Protein AF-A0A9D2JL42-F1 (afdb_monomer)

Foldseek 3Di:
DDDDLVVLLVLLVQEEEEAEDCQVLLQVLLCVPPNAAEDACVPCVVVLVVDDCVQQVLSVDDDPDLLPDALVCSLVSVLSNQASCQVVVSVVSSVVSVVDNHYYYYYRHNCVVCLSSHQHYEYEDEPEPDDDQCPDPVNVVVLVVLVPDPPDDPVVSVVSVVSVVCNVCDPPDPPRDTDDDDCCCVVSVHHYQYDYPPRRSNNSNVVSVVSSVVRD

Secondary structure (DSSP, 8-state):
-PPPHHHHHHHSTTEEEEEETTHHHHHHHHHHHH-PEEEETT--HHHHTT--TTT-TTTT---S-GGGS-HHHHHHHHHHHHHHHHHHHHHHHHHHHTT-SSEEEES---HHHHGGG-SEEEEEEE-SS---STTSTTTHHHHHHHHT-SSS-HHHHHHHHHHHHHHHHTT--SS----PPPHHHHHS-PEEEEE-TTS-HHHHHHHHHHHHHHH-

Radius of gyration: 18.58 Å; Cα contacts (8 Å, |Δi|>4): 257; chains: 1; bounding box: 52×37×44 Å

pLDDT: mean 89.17, std 11.88, range [41.69, 98.38]

Mean predicted aligned error: 5.61 Å

Sequence (216 aa):
MEIPNNILKNKLKKVLFIWGSGKTVTANALDKKYGFFVYHTDNRAPHFKRATPEFQPAMCRDVPDFWVLGKEDALGWEKDIVREMTPMILCDLIELSGKYDRIICEGDIDIDSVIHIVSHAVMIVNQGESYDFFHGPDQQHMLDSIQNRTDISEEEKQALIENAYQILRGDLPDNGQGYGLPRETTQYYITPIFRNTQTPPEKVADMVMEYWKNSQ

Nearest PDB structures (foldseek):
  2grj-assembly7_G  TM=5.613E-01  e=5.710E-04  Thermotoga maritima
  5xz2-assembly2_B  TM=4.680E-01  e=1.236E-03  Danio rerio
  4lc1-assembly1_B  TM=3.636E-01  e=4.213E-02  Methylorubrum extorquens AM1
  7zi9-assembly1_A-2  TM=4.120E-01  e=2.600E-01  Homo sapiens
  7dd0-assembly1_A  TM=3.029E-01  e=8.276E-01  Bacillus subtilis subsp. subtilis str. 168

Solvent-accessible surface area (backbone atoms only — not comparable to full-atom values): 12445 Å² total; per-residue (Å²): 135,86,79,57,49,71,60,51,21,65,49,33,58,40,35,37,38,36,38,62,62,61,30,68,58,29,48,54,32,32,24,77,75,70,66,37,48,76,42,63,46,73,69,45,67,71,56,51,73,69,48,41,62,92,82,20,46,58,59,55,54,89,69,98,51,71,55,76,45,55,51,70,57,40,56,49,45,53,53,43,29,32,50,56,45,32,64,58,52,51,52,52,48,44,57,46,43,77,75,44,80,40,34,36,41,30,58,74,59,40,56,92,83,41,57,86,32,60,66,38,58,39,30,32,41,65,75,49,77,90,83,59,67,53,82,32,91,88,35,35,64,62,55,50,57,51,69,68,50,83,91,62,55,73,69,54,39,50,52,34,53,53,42,42,52,47,42,74,52,58,90,64,78,96,70,86,69,73,85,67,86,55,62,55,44,74,76,67,64,33,48,72,45,80,41,40,88,85,52,53,48,61,59,54,23,50,55,53,49,52,52,53,68,76,67,112

Structure (mmCIF, N/CA/C/O backbone):
data_AF-A0A9D2JL42-F1
#
_entry.id   AF-A0A9D2JL42-F1
#
loop_
_atom_site.group_PDB
_atom_site.id
_atom_site.type_symbol
_atom_site.label_atom_id
_atom_site.label_alt_id
_atom_site.label_comp_id
_atom_site.label_asym_id
_atom_site.label_entity_id
_atom_site.label_seq_id
_atom_site.pdbx_PDB_ins_code
_atom_site.Cartn_x
_atom_site.Cartn_y
_atom_site.Cartn_z
_atom_site.occupancy
_atom_site.B_iso_or_equiv
_atom_site.auth_seq_id
_atom_site.auth_comp_id
_atom_site.auth_asym_id
_atom_site.auth_atom_id
_atom_site.pdbx_PDB_model_num
ATOM 1 N N . MET A 1 1 ? -24.623 -5.249 -9.342 1.00 64.31 1 MET A N 1
ATOM 2 C CA . MET A 1 1 ? -25.099 -4.885 -7.990 1.00 64.31 1 MET A CA 1
ATOM 3 C C . MET A 1 1 ? -24.022 -4.027 -7.373 1.00 64.31 1 MET A C 1
ATOM 5 O O . MET A 1 1 ? -22.910 -4.514 -7.233 1.00 64.31 1 MET A O 1
ATOM 9 N N . GLU A 1 2 ? -24.321 -2.771 -7.070 1.00 85.56 2 GLU A N 1
ATOM 10 C CA . GLU A 1 2 ? -23.399 -1.907 -6.328 1.00 85.56 2 GLU A CA 1
ATOM 11 C C . GLU A 1 2 ? -23.642 -2.106 -4.832 1.00 85.56 2 GLU A C 1
ATOM 13 O O . GLU A 1 2 ? -24.794 -2.158 -4.395 1.00 85.56 2 GLU A O 1
ATOM 18 N N . ILE A 1 3 ? -22.574 -2.275 -4.051 1.00 88.69 3 ILE A N 1
ATOM 19 C CA . ILE A 1 3 ?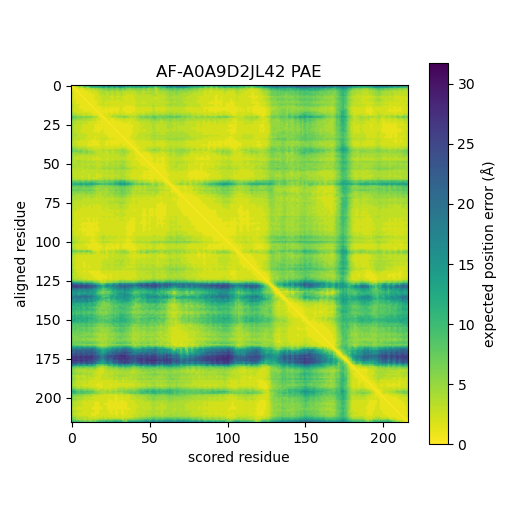 -22.679 -2.383 -2.594 1.00 88.69 3 ILE A CA 1
ATOM 20 C C . ILE A 1 3 ? -22.633 -0.960 -2.022 1.00 88.69 3 ILE A C 1
ATOM 22 O O . ILE A 1 3 ? -21.638 -0.271 -2.233 1.00 88.69 3 ILE A O 1
ATOM 26 N N . PRO A 1 4 ? -23.656 -0.512 -1.274 1.00 94.19 4 PRO A N 1
ATOM 27 C CA . PRO A 1 4 ? -23.653 0.805 -0.647 1.00 94.19 4 PRO A CA 1
ATOM 28 C C . PRO A 1 4 ? -22.420 1.076 0.228 1.00 94.19 4 PRO A C 1
ATOM 30 O O . PRO A 1 4 ? -22.014 0.239 1.042 1.00 94.19 4 PRO A O 1
ATOM 33 N N . ASN A 1 5 ? -21.880 2.293 0.134 1.00 95.19 5 ASN A N 1
ATOM 34 C CA . ASN A 1 5 ? -20.653 2.704 0.827 1.00 95.19 5 ASN A CA 1
ATOM 35 C C . ASN A 1 5 ? -20.717 2.529 2.346 1.00 95.19 5 ASN A C 1
ATOM 37 O O . ASN A 1 5 ? -19.737 2.127 2.962 1.00 95.19 5 ASN A O 1
ATOM 41 N N . ASN A 1 6 ? -21.869 2.779 2.972 1.00 96.06 6 ASN A N 1
ATOM 42 C CA . ASN A 1 6 ? -22.040 2.594 4.415 1.00 96.06 6 ASN A CA 1
ATOM 43 C C . ASN A 1 6 ? -21.911 1.120 4.839 1.00 96.06 6 ASN A C 1
ATOM 45 O O . ASN A 1 6 ? -21.438 0.836 5.940 1.00 96.06 6 ASN A O 1
ATOM 49 N N . ILE A 1 7 ? -22.304 0.182 3.971 1.00 96.00 7 ILE A N 1
ATOM 50 C CA . ILE A 1 7 ? -22.155 -1.255 4.219 1.00 96.00 7 ILE A CA 1
ATOM 51 C C . ILE A 1 7 ? -20.676 -1.628 4.153 1.00 96.00 7 ILE A C 1
ATOM 53 O O . ILE A 1 7 ? -20.172 -2.244 5.093 1.00 96.00 7 ILE A O 1
ATOM 57 N N . LEU A 1 8 ? -19.975 -1.210 3.094 1.00 96.38 8 LEU A N 1
ATOM 58 C CA . LEU A 1 8 ? -18.533 -1.431 2.943 1.00 96.38 8 LEU A CA 1
ATOM 59 C C . LEU A 1 8 ? -17.749 -0.799 4.098 1.00 96.38 8 LEU A C 1
ATOM 61 O O . LEU A 1 8 ? -16.951 -1.477 4.741 1.00 96.38 8 LEU A O 1
ATOM 65 N N . LYS A 1 9 ? -18.063 0.449 4.452 1.00 96.50 9 LYS A N 1
ATOM 66 C CA . LYS A 1 9 ? -17.446 1.162 5.573 1.00 96.50 9 LYS A CA 1
ATOM 67 C C . LY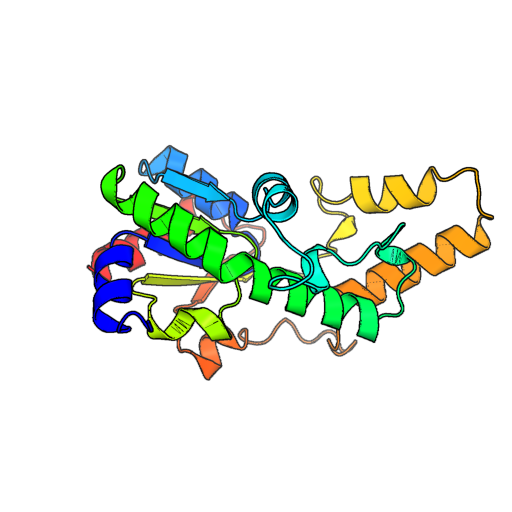S A 1 9 ? -17.597 0.413 6.893 1.00 96.50 9 LYS A C 1
ATOM 69 O O . LYS A 1 9 ? -16.626 0.242 7.621 1.00 96.50 9 LYS A O 1
ATOM 74 N N . ASN A 1 10 ? -18.790 -0.107 7.190 1.00 96.12 10 ASN A N 1
ATOM 75 C CA . ASN A 1 10 ? -19.001 -0.910 8.395 1.00 96.12 10 ASN A CA 1
ATOM 76 C C . ASN A 1 10 ? -18.260 -2.258 8.350 1.00 96.12 10 ASN A C 1
ATOM 78 O O . ASN A 1 10 ? -17.829 -2.740 9.397 1.00 96.12 10 ASN A O 1
ATOM 82 N N . LYS A 1 11 ? -18.097 -2.875 7.171 1.00 96.69 11 LYS A N 1
ATOM 83 C CA . LYS A 1 11 ? -17.286 -4.095 7.023 1.00 96.69 11 LYS A CA 1
ATOM 84 C C . LYS A 1 11 ? -15.795 -3.831 7.220 1.00 96.69 11 LYS A C 1
ATOM 86 O O . LYS A 1 11 ? -15.122 -4.690 7.771 1.00 96.69 11 LYS A O 1
ATOM 91 N N . LEU A 1 12 ? -15.318 -2.647 6.846 1.00 97.06 12 LEU A N 1
ATOM 92 C CA . LEU A 1 12 ? -13.910 -2.249 6.910 1.00 97.06 12 LEU A CA 1
ATOM 93 C C . LEU A 1 12 ? -13.553 -1.415 8.151 1.00 97.06 12 LEU A C 1
ATOM 95 O O . LEU A 1 12 ? -12.425 -0.954 8.272 1.00 97.06 12 LEU A O 1
ATOM 99 N N . LYS A 1 13 ? -14.467 -1.230 9.111 1.00 96.69 13 LYS A N 1
ATOM 100 C CA . LYS A 1 13 ? -14.217 -0.420 10.323 1.00 96.69 13 LYS A CA 1
ATOM 101 C C . LYS A 1 13 ? -13.081 -0.937 11.216 1.00 96.69 13 LYS A C 1
ATOM 103 O O . LYS A 1 13 ? -12.611 -0.231 12.090 1.00 96.69 13 LYS A O 1
ATOM 108 N N . LYS A 1 14 ? -12.664 -2.189 11.031 1.00 97.50 14 LYS A N 1
ATOM 109 C CA . LYS A 1 14 ? -11.535 -2.796 11.753 1.00 97.50 14 LYS A CA 1
ATOM 110 C C . LYS A 1 14 ? -10.197 -2.613 11.029 1.00 97.50 14 LYS A C 1
ATOM 112 O O . LYS A 1 14 ? -9.172 -3.083 11.519 1.00 97.50 14 LYS A O 1
ATOM 117 N N . VAL A 1 15 ? -10.215 -1.969 9.862 1.00 98.25 15 VAL A N 1
ATOM 118 C CA . VAL A 1 15 ? -9.053 -1.775 8.999 1.00 98.25 15 VAL A CA 1
ATOM 119 C C . VAL A 1 15 ? -8.524 -0.355 9.165 1.00 98.25 15 VAL A C 1
ATOM 121 O O . VAL A 1 15 ? -9.250 0.622 8.972 1.00 98.25 15 VAL A O 1
ATOM 124 N N . LEU A 1 16 ? -7.242 -0.259 9.501 1.00 98.00 16 LEU A N 1
ATOM 125 C CA . LEU A 1 16 ? -6.434 0.944 9.415 1.00 98.00 16 LEU A CA 1
ATOM 126 C C . LEU A 1 16 ? -5.669 0.932 8.095 1.00 98.00 16 LEU A C 1
ATOM 128 O O . LEU A 1 16 ? -4.843 0.051 7.863 1.00 98.00 16 LEU A O 1
ATOM 132 N N . PHE A 1 17 ? -5.912 1.925 7.252 1.00 97.56 17 PHE A N 1
ATOM 133 C CA . PHE A 1 17 ? -5.143 2.113 6.030 1.00 97.56 17 PHE A CA 1
ATOM 134 C C . PHE A 1 17 ? -3.926 2.998 6.312 1.00 97.56 17 PHE A C 1
ATOM 136 O O . PHE A 1 17 ? -4.050 4.058 6.932 1.00 97.56 17 PHE A O 1
ATOM 143 N N . ILE A 1 18 ? -2.747 2.557 5.875 1.00 95.88 18 ILE A N 1
ATOM 144 C CA . ILE A 1 18 ? -1.489 3.291 6.043 1.00 95.88 18 ILE A CA 1
ATOM 145 C C . ILE A 1 18 ? -0.893 3.573 4.665 1.00 95.88 18 ILE A C 1
ATOM 147 O O . ILE A 1 18 ? -0.465 2.654 3.969 1.00 95.88 18 ILE A O 1
ATOM 151 N N . TRP A 1 19 ? -0.808 4.854 4.310 1.00 92.12 19 TRP A N 1
ATOM 152 C CA . TRP A 1 19 ? -0.095 5.323 3.118 1.00 92.12 19 TRP A CA 1
ATOM 153 C C . TRP A 1 19 ? 1.203 6.042 3.487 1.00 92.12 19 TRP A C 1
ATOM 155 O O . TRP A 1 19 ? 1.440 6.385 4.647 1.00 92.12 19 TRP A O 1
ATOM 165 N N . GLY A 1 20 ? 2.038 6.304 2.482 1.00 87.44 20 GLY A N 1
ATOM 166 C CA . GLY A 1 20 ? 3.213 7.161 2.611 1.00 87.44 20 GLY A CA 1
ATOM 167 C C . GLY A 1 20 ? 4.528 6.417 2.826 1.00 87.44 20 GLY A C 1
ATOM 168 O O . GLY A 1 20 ? 4.656 5.211 2.602 1.00 87.44 20 GLY A O 1
ATOM 169 N N . SER A 1 21 ? 5.552 7.167 3.226 1.00 80.25 21 SER A N 1
ATOM 170 C CA . SER A 1 21 ? 6.940 6.699 3.243 1.00 80.25 21 SER A CA 1
ATOM 171 C C . SER A 1 21 ? 7.294 6.051 4.583 1.00 80.25 21 SER A C 1
ATOM 173 O O . SER A 1 21 ? 7.453 6.724 5.600 1.00 80.25 21 SER A O 1
ATOM 175 N N . GLY A 1 22 ? 7.498 4.731 4.590 1.00 84.12 22 GLY A N 1
ATOM 176 C CA . GLY A 1 22 ? 7.746 3.942 5.810 1.00 84.12 22 GLY A CA 1
ATOM 177 C C . GLY A 1 22 ? 6.521 3.189 6.337 1.00 84.12 22 GLY A C 1
ATOM 178 O O . GLY A 1 22 ? 6.496 2.814 7.511 1.00 84.12 22 GLY A O 1
ATOM 179 N N . LYS A 1 23 ? 5.526 2.971 5.471 1.00 91.06 23 LYS A N 1
ATOM 180 C CA . LYS A 1 23 ? 4.320 2.174 5.719 1.00 91.06 23 LYS A CA 1
ATOM 181 C C . LYS A 1 23 ? 4.627 0.766 6.252 1.00 91.06 23 LYS A C 1
ATOM 183 O O . LYS A 1 23 ? 4.256 0.479 7.387 1.00 91.06 23 LYS A O 1
ATOM 188 N N . THR A 1 24 ? 5.436 -0.025 5.549 1.00 91.25 24 THR A N 1
ATOM 189 C CA . THR A 1 24 ? 5.820 -1.393 5.947 1.00 91.25 24 THR A CA 1
ATOM 190 C C . THR A 1 24 ? 6.545 -1.437 7.292 1.00 91.25 24 THR A C 1
ATOM 192 O O . THR A 1 24 ? 6.209 -2.232 8.167 1.00 91.25 24 THR A O 1
ATOM 195 N N . VAL A 1 25 ? 7.497 -0.523 7.516 1.00 91.62 25 VAL A N 1
ATOM 196 C CA . VAL A 1 25 ? 8.237 -0.427 8.788 1.00 91.62 25 VAL A CA 1
ATOM 197 C C . VAL A 1 25 ? 7.294 -0.107 9.952 1.00 91.62 25 VAL A C 1
ATOM 199 O O . VAL A 1 25 ? 7.391 -0.709 11.021 1.00 91.62 25 VAL A O 1
ATOM 202 N N . THR A 1 26 ? 6.353 0.813 9.738 1.00 94.69 26 THR A N 1
ATOM 203 C CA . THR A 1 26 ? 5.357 1.198 10.745 1.00 94.69 26 THR A CA 1
ATOM 204 C C . THR A 1 26 ? 4.365 0.065 11.008 1.00 94.69 26 THR A C 1
ATOM 206 O O . THR A 1 26 ? 4.057 -0.219 12.164 1.00 94.69 26 THR A O 1
ATOM 209 N N . ALA A 1 27 ? 3.904 -0.621 9.961 1.00 96.00 27 ALA A N 1
ATOM 210 C CA . ALA A 1 27 ? 2.985 -1.748 10.063 1.00 96.00 27 ALA A CA 1
ATOM 211 C C . ALA A 1 27 ? 3.590 -2.915 10.855 1.00 96.00 27 ALA A C 1
ATOM 213 O O . ALA A 1 27 ? 2.965 -3.413 11.790 1.00 96.00 27 ALA A O 1
ATOM 214 N N . ASN A 1 28 ? 4.844 -3.272 10.569 1.00 95.38 28 ASN A N 1
ATOM 215 C CA . ASN A 1 28 ? 5.565 -4.318 11.298 1.00 95.38 28 ASN A CA 1
ATOM 216 C C . ASN A 1 28 ? 5.797 -3.943 12.771 1.00 95.38 28 ASN A C 1
ATOM 218 O O . ASN A 1 28 ? 5.716 -4.795 13.658 1.00 95.38 28 ASN A O 1
ATOM 222 N N . ALA A 1 29 ? 6.057 -2.664 13.061 1.00 96.94 29 ALA A N 1
ATOM 223 C CA . ALA A 1 29 ? 6.170 -2.183 14.436 1.00 96.94 29 ALA A CA 1
ATOM 224 C C . ALA A 1 29 ? 4.821 -2.247 15.183 1.00 96.94 29 ALA A C 1
ATOM 226 O O . ALA A 1 29 ? 4.789 -2.634 16.353 1.00 96.94 29 ALA A O 1
ATOM 227 N N . LEU A 1 30 ? 3.709 -1.916 14.515 1.00 97.75 30 LEU A N 1
ATOM 228 C CA . LEU A 1 30 ? 2.354 -2.028 15.066 1.00 97.75 30 LEU A CA 1
ATOM 229 C C . LEU A 1 30 ? 1.947 -3.482 15.332 1.00 97.75 30 LEU A C 1
ATOM 231 O O . LEU A 1 30 ? 1.352 -3.754 16.374 1.00 97.75 30 LEU A O 1
ATOM 235 N N . ASP A 1 31 ? 2.286 -4.415 14.445 1.00 97.62 31 ASP A N 1
ATOM 236 C CA . ASP A 1 31 ? 2.118 -5.852 14.691 1.00 97.62 31 ASP A CA 1
ATOM 237 C C . ASP A 1 31 ? 2.905 -6.284 15.929 1.00 97.62 31 ASP A C 1
ATOM 239 O O . ASP A 1 31 ? 2.327 -6.654 16.952 1.00 97.62 31 ASP A O 1
ATOM 243 N N . LYS A 1 32 ? 4.227 -6.104 15.903 1.00 97.81 32 LYS A N 1
ATOM 244 C CA . LYS A 1 32 ? 5.111 -6.559 16.980 1.00 97.81 32 LYS A CA 1
ATOM 245 C C . LYS A 1 32 ? 4.738 -5.986 18.350 1.00 97.81 32 LYS A C 1
ATOM 247 O O . LYS A 1 32 ? 4.871 -6.676 19.359 1.00 97.81 32 LYS A O 1
ATOM 252 N N . LYS A 1 33 ? 4.319 -4.718 18.405 1.00 97.88 33 LYS A N 1
ATOM 253 C CA . LYS A 1 33 ? 4.032 -4.016 19.666 1.00 97.88 33 LYS A CA 1
ATOM 254 C C . LYS A 1 33 ? 2.581 -4.148 20.118 1.00 97.88 33 LYS A C 1
ATOM 256 O O . LYS A 1 33 ? 2.331 -4.204 21.321 1.00 97.88 33 LYS A O 1
ATOM 261 N N . TYR A 1 34 ? 1.629 -4.171 19.187 1.00 97.38 34 TYR A N 1
ATOM 262 C CA . TYR A 1 34 ? 0.200 -4.069 19.496 1.00 97.38 34 TYR A CA 1
ATOM 263 C C . TYR A 1 34 ? -0.653 -5.220 18.958 1.00 97.38 34 TYR A C 1
ATOM 265 O O . TYR A 1 34 ? -1.830 -5.285 19.322 1.00 97.38 34 TYR A O 1
ATOM 273 N N . GLY A 1 35 ? -0.100 -6.131 18.157 1.00 96.75 35 GLY A N 1
ATOM 274 C CA . GLY A 1 35 ? -0.772 -7.325 17.638 1.00 96.75 35 GLY A CA 1
ATOM 275 C C . GLY A 1 35 ? -1.812 -7.026 16.560 1.00 96.75 35 GLY A C 1
ATOM 276 O O . GLY A 1 35 ? -2.911 -7.581 16.606 1.00 96.75 35 GLY A O 1
ATOM 277 N N . PHE A 1 36 ? -1.523 -6.089 15.654 1.00 97.94 36 PHE A N 1
ATOM 278 C CA . PHE A 1 36 ? -2.318 -5.899 14.438 1.00 97.94 36 PHE A CA 1
ATOM 279 C C . PHE A 1 36 ? -2.023 -7.010 13.431 1.00 97.94 36 PHE A C 1
ATOM 281 O O . PHE A 1 36 ? -0.872 -7.375 13.234 1.00 97.94 36 PHE A O 1
ATOM 288 N N . PHE A 1 37 ? -3.049 -7.483 12.727 1.00 98.25 37 PHE A N 1
ATOM 289 C CA . PHE A 1 37 ? -2.825 -8.293 11.535 1.00 98.25 37 PHE A CA 1
ATOM 290 C C . PHE A 1 37 ? -2.394 -7.389 10.376 1.00 98.25 37 PHE A C 1
ATOM 292 O O . PHE A 1 37 ? -3.126 -6.457 10.036 1.00 98.25 37 PHE A O 1
ATOM 299 N N . VAL A 1 38 ? -1.241 -7.653 9.760 1.00 97.69 38 VAL A N 1
ATOM 300 C CA . VAL A 1 38 ? -0.736 -6.849 8.637 1.00 97.69 38 VAL A CA 1
ATOM 301 C C . VAL A 1 38 ? -1.088 -7.507 7.312 1.00 97.69 38 VAL A C 1
ATOM 303 O O . VAL A 1 38 ? -0.722 -8.651 7.045 1.00 97.69 38 VAL A O 1
ATOM 306 N N . TYR A 1 39 ? -1.798 -6.763 6.473 1.00 97.31 39 TYR A N 1
ATOM 307 C CA . TYR A 1 39 ? -2.091 -7.120 5.097 1.00 97.31 39 TYR A CA 1
ATOM 308 C C . TYR A 1 39 ? -1.233 -6.269 4.155 1.00 97.31 39 TYR A C 1
ATOM 310 O O . TYR A 1 39 ? -1.513 -5.087 3.950 1.00 97.31 39 TYR A O 1
ATOM 318 N N . HIS A 1 40 ? -0.185 -6.891 3.610 1.00 94.81 40 HIS A N 1
ATOM 319 C CA . HIS A 1 40 ? 0.722 -6.294 2.629 1.00 94.81 40 HIS A CA 1
ATOM 320 C C . HIS A 1 40 ? 0.131 -6.429 1.220 1.00 94.81 40 HIS A C 1
ATOM 322 O O . HIS A 1 40 ? 0.051 -7.543 0.692 1.00 94.81 40 HIS A O 1
ATOM 328 N N . THR A 1 41 ? -0.264 -5.321 0.591 1.00 92.69 41 THR A N 1
ATOM 329 C CA . THR A 1 41 ? -0.808 -5.352 -0.781 1.00 92.69 41 THR A CA 1
ATOM 330 C C . THR A 1 41 ? 0.280 -5.527 -1.847 1.00 92.69 41 THR A C 1
ATOM 332 O O . THR A 1 41 ? -0.026 -5.906 -2.975 1.00 92.69 41 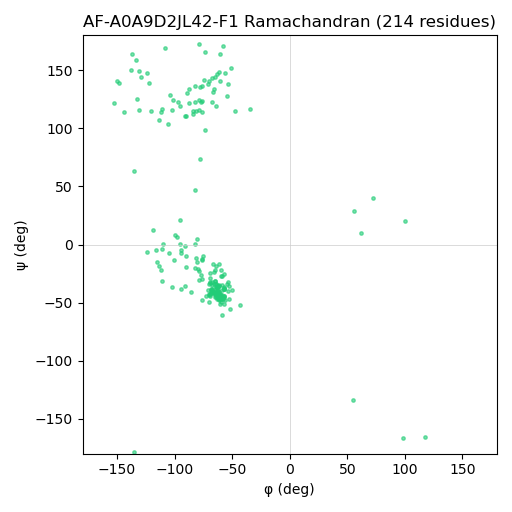THR A O 1
ATOM 335 N N . ASP A 1 42 ? 1.555 -5.362 -1.480 1.00 86.75 42 ASP A N 1
ATOM 336 C CA . ASP A 1 42 ? 2.707 -5.555 -2.372 1.00 86.75 42 ASP A CA 1
ATOM 337 C C . ASP A 1 42 ? 2.879 -7.029 -2.801 1.00 86.75 42 ASP A C 1
ATOM 339 O O . ASP A 1 42 ? 3.519 -7.327 -3.810 1.00 86.75 42 ASP A O 1
ATOM 343 N N . ASN A 1 43 ? 2.241 -7.981 -2.103 1.00 88.25 43 ASN A N 1
ATOM 344 C CA . ASN A 1 43 ? 2.117 -9.361 -2.575 1.00 88.25 43 ASN A CA 1
ATOM 345 C C . ASN A 1 43 ? 1.019 -9.481 -3.646 1.00 88.25 43 ASN A C 1
ATOM 347 O O . ASN A 1 43 ? -0.0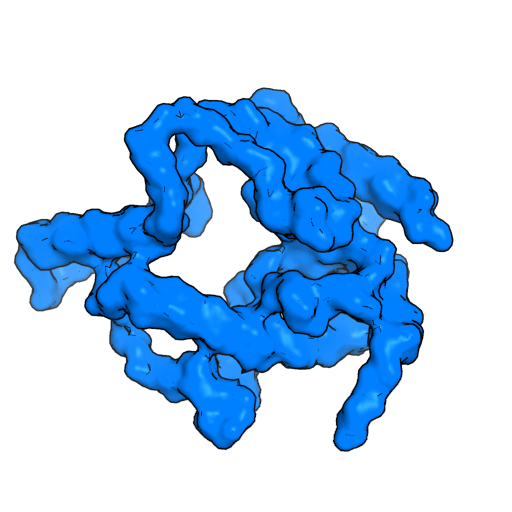58 -10.029 -3.406 1.00 88.25 43 ASN A O 1
ATOM 351 N N . ARG A 1 44 ? 1.315 -8.982 -4.846 1.00 90.56 44 ARG A N 1
ATOM 352 C CA . ARG A 1 44 ? 0.346 -8.876 -5.949 1.00 90.56 44 ARG A CA 1
ATOM 353 C C . ARG A 1 44 ? 0.110 -10.188 -6.700 1.00 90.56 44 ARG A C 1
ATOM 355 O O . ARG A 1 44 ? -0.915 -10.357 -7.359 1.00 90.56 44 ARG A O 1
ATOM 362 N N . ALA A 1 45 ? 1.039 -11.144 -6.620 1.00 92.44 45 ALA A N 1
ATOM 363 C CA . ALA A 1 45 ? 1.010 -12.367 -7.429 1.00 92.44 45 ALA A CA 1
ATOM 364 C C . ALA A 1 45 ? -0.314 -13.167 -7.343 1.00 92.44 45 ALA A C 1
ATOM 366 O O . ALA A 1 45 ? -0.773 -13.662 -8.377 1.00 92.44 45 ALA A O 1
ATOM 367 N N . PRO A 1 46 ? -0.973 -13.309 -6.173 1.00 94.12 46 PRO A N 1
ATOM 368 C CA . PRO A 1 46 ? -2.286 -13.946 -6.091 1.00 94.12 46 PRO A CA 1
ATOM 369 C C . PRO A 1 46 ? -3.384 -13.203 -6.863 1.00 94.12 46 PRO A C 1
ATOM 371 O O . PRO A 1 46 ? -4.254 -13.859 -7.434 1.00 94.12 46 PRO A O 1
ATOM 374 N N . HIS A 1 47 ? -3.349 -11.868 -6.902 1.00 95.88 47 HIS A N 1
ATOM 375 C CA . HIS A 1 47 ? -4.321 -11.052 -7.636 1.00 95.88 47 HIS A CA 1
ATOM 376 C C . HIS A 1 47 ? -4.095 -11.154 -9.145 1.00 95.88 47 HIS A C 1
ATOM 378 O O . HIS A 1 47 ? -5.041 -11.436 -9.874 1.00 95.88 47 HIS A O 1
ATOM 384 N N . PHE A 1 48 ? -2.841 -11.073 -9.605 1.00 95.25 48 PHE A N 1
ATOM 385 C CA . PHE A 1 48 ? -2.487 -11.286 -11.018 1.00 95.25 48 PHE A CA 1
ATOM 386 C C . PHE A 1 48 ? -2.932 -12.659 -11.540 1.00 95.25 48 PHE A C 1
ATOM 388 O O . PHE A 1 48 ? -3.448 -12.762 -12.646 1.00 95.25 48 PHE A O 1
ATOM 395 N N . LYS A 1 49 ? -2.825 -13.722 -10.731 1.00 95.94 49 LYS A N 1
ATOM 396 C CA . LYS A 1 49 ? -3.300 -15.069 -11.112 1.00 95.94 49 LYS A CA 1
ATOM 397 C C . LYS A 1 49 ? -4.818 -15.176 -11.296 1.00 95.94 49 LYS A C 1
ATOM 399 O O . LYS A 1 49 ? -5.275 -16.134 -11.913 1.00 95.94 49 LYS A O 1
ATOM 404 N N . ARG A 1 50 ? -5.593 -14.265 -10.702 1.00 95.38 50 ARG A N 1
ATOM 405 C CA . ARG A 1 50 ? -7.066 -14.239 -10.771 1.00 95.38 50 ARG A CA 1
ATOM 406 C C . ARG A 1 50 ? -7.587 -13.214 -11.777 1.00 95.38 50 ARG A C 1
ATOM 408 O O . ARG A 1 50 ? -8.777 -13.239 -12.081 1.00 95.38 50 ARG A O 1
ATOM 415 N N . ALA A 1 51 ? -6.723 -12.315 -12.243 1.00 97.19 51 ALA A N 1
ATOM 416 C CA . ALA A 1 51 ? -7.060 -11.296 -13.216 1.00 97.19 51 ALA A CA 1
ATOM 417 C C . ALA A 1 51 ? -7.483 -11.933 -14.546 1.00 97.19 51 ALA A C 1
ATOM 419 O O . ALA A 1 51 ? -6.999 -12.997 -14.938 1.00 97.19 51 ALA A O 1
ATOM 420 N N . THR A 1 52 ? -8.406 -11.274 -15.238 1.00 97.44 52 THR A N 1
ATOM 421 C CA . THR A 1 52 ? -8.858 -11.688 -16.569 1.00 97.44 52 THR A CA 1
ATOM 422 C C . THR A 1 52 ? -8.795 -10.501 -17.523 1.00 97.44 52 THR A C 1
ATOM 424 O O . THR A 1 52 ? -9.124 -9.393 -17.102 1.00 97.44 52 THR A O 1
ATOM 427 N N . PRO A 1 53 ? -8.443 -10.689 -18.808 1.00 97.25 53 PRO A N 1
ATOM 428 C CA . PRO A 1 53 ? -8.320 -9.566 -19.740 1.00 97.25 53 PRO A CA 1
ATOM 429 C C . PRO A 1 53 ? -9.606 -8.747 -19.917 1.00 97.25 53 PRO A C 1
ATOM 431 O O . PRO A 1 53 ? -9.539 -7.565 -20.232 1.00 97.25 53 PRO A O 1
ATOM 434 N N . GLU A 1 54 ? -10.774 -9.364 -19.713 1.00 97.44 54 GLU A N 1
ATOM 435 C CA . GLU A 1 54 ? -12.080 -8.702 -19.825 1.00 97.44 54 GLU A CA 1
ATOM 436 C C . GLU A 1 54 ? -12.321 -7.673 -18.711 1.00 97.44 54 GLU A C 1
ATOM 438 O O . GLU A 1 54 ? -12.882 -6.609 -18.969 1.00 97.44 54 GLU A O 1
ATOM 443 N N . PHE A 1 55 ? -11.893 -7.973 -17.481 1.00 95.56 55 PHE A N 1
ATOM 444 C CA . PHE A 1 55 ? -12.191 -7.146 -16.307 1.00 95.56 55 PHE A CA 1
ATOM 445 C C . PHE A 1 55 ? -10.964 -6.438 -15.718 1.00 95.56 55 PHE A C 1
ATOM 447 O O . PHE A 1 55 ? -11.121 -5.455 -14.996 1.00 95.56 55 PHE A O 1
ATOM 454 N N . GLN A 1 56 ? -9.761 -6.947 -15.987 1.00 98.06 56 GLN A N 1
ATOM 455 C CA . GLN A 1 56 ? -8.475 -6.421 -15.528 1.00 98.06 56 GLN A CA 1
ATOM 456 C C . GLN A 1 56 ? -7.447 -6.398 -16.679 1.00 98.06 56 GLN A C 1
ATOM 458 O O . GLN A 1 56 ? -6.455 -7.141 -16.652 1.00 98.06 56 GLN A O 1
ATOM 463 N N . PRO A 1 57 ? -7.698 -5.616 -17.746 1.00 97.62 57 PRO A N 1
ATOM 464 C CA . PRO A 1 57 ? -6.807 -5.548 -18.899 1.00 97.62 57 PRO A CA 1
ATOM 465 C C . PRO A 1 57 ? -5.400 -5.045 -18.552 1.00 97.62 57 PRO A C 1
ATOM 467 O O . PRO A 1 57 ? -4.445 -5.540 -19.147 1.00 97.62 57 PRO A O 1
ATOM 470 N N . ALA A 1 58 ? -5.234 -4.119 -17.601 1.00 97.06 58 ALA A N 1
ATOM 471 C CA . ALA A 1 58 ? -3.908 -3.642 -17.206 1.00 97.06 58 ALA A CA 1
ATOM 472 C C . ALA A 1 58 ? -3.118 -4.733 -16.476 1.00 97.06 58 ALA A C 1
ATOM 474 O O . ALA A 1 58 ? -1.962 -4.971 -16.818 1.00 97.06 58 ALA A O 1
ATOM 475 N N . MET A 1 59 ? -3.733 -5.459 -15.540 1.00 96.50 59 MET A N 1
ATOM 476 C CA . MET A 1 59 ? -3.072 -6.585 -14.862 1.00 96.50 59 MET A CA 1
ATOM 477 C C . MET A 1 59 ? -2.765 -7.757 -15.808 1.00 96.50 59 MET A C 1
ATOM 479 O O . MET A 1 59 ? -1.874 -8.553 -15.528 1.00 96.50 59 MET A O 1
ATOM 483 N N . CYS A 1 60 ? -3.499 -7.879 -16.917 1.00 96.94 60 CYS A N 1
ATOM 484 C CA . CYS A 1 60 ? -3.277 -8.910 -17.935 1.00 96.94 60 CYS A CA 1
ATOM 485 C C . CYS A 1 60 ? -2.414 -8.436 -19.112 1.00 96.94 60 CYS A C 1
ATOM 487 O O . CYS A 1 60 ? -2.199 -9.205 -20.052 1.00 96.94 60 CYS A O 1
ATOM 489 N N . ARG A 1 61 ? -1.950 -7.181 -19.098 1.00 95.25 61 ARG A N 1
ATOM 490 C CA . ARG A 1 61 ? -1.066 -6.647 -20.133 1.00 95.25 61 ARG A CA 1
ATOM 491 C C . ARG A 1 61 ? 0.280 -7.356 -20.035 1.00 95.25 61 ARG A C 1
ATOM 493 O O . ARG A 1 61 ? 0.935 -7.308 -18.999 1.00 95.25 61 ARG A O 1
ATOM 500 N N . ASP A 1 62 ? 0.694 -7.978 -21.131 1.00 91.88 62 ASP A N 1
ATOM 501 C CA . ASP A 1 62 ? 2.018 -8.579 -21.229 1.00 91.88 62 ASP A CA 1
ATOM 502 C C . ASP A 1 62 ? 3.063 -7.478 -21.442 1.00 91.88 62 ASP A C 1
ATOM 504 O O . ASP A 1 62 ? 3.049 -6.773 -22.458 1.00 91.88 62 ASP A O 1
ATOM 508 N N . VAL A 1 63 ? 3.932 -7.298 -20.451 1.00 87.94 63 VAL A N 1
ATOM 509 C CA . VAL A 1 63 ? 5.069 -6.382 -20.511 1.00 87.94 63 VAL A CA 1
ATOM 510 C C . VAL A 1 63 ? 6.297 -7.153 -20.038 1.00 87.94 63 VAL A C 1
ATOM 512 O O . VAL A 1 63 ? 6.350 -7.553 -18.875 1.00 87.94 63 VAL A O 1
ATOM 515 N N . PRO A 1 64 ? 7.293 -7.367 -20.913 1.00 80.56 64 PRO A N 1
ATOM 516 C CA . PRO A 1 64 ? 8.463 -8.168 -20.570 1.00 80.56 64 PRO A CA 1
ATOM 517 C C . PRO A 1 64 ? 9.374 -7.480 -19.544 1.00 80.56 64 PRO A C 1
ATOM 519 O O . PRO A 1 64 ? 10.041 -8.166 -18.774 1.00 80.56 64 PRO A O 1
ATOM 522 N N . ASP A 1 65 ? 9.400 -6.143 -19.525 1.00 84.62 65 ASP A N 1
ATOM 523 C CA . ASP A 1 65 ? 10.181 -5.341 -18.581 1.00 84.62 65 ASP A CA 1
ATOM 524 C C . ASP A 1 65 ? 9.509 -3.974 -18.362 1.00 84.62 65 ASP A C 1
ATOM 526 O O . ASP A 1 65 ? 9.291 -3.216 -19.310 1.00 84.62 65 ASP A O 1
ATOM 530 N N . PHE A 1 66 ? 9.173 -3.661 -17.109 1.00 86.12 66 PHE A N 1
ATOM 531 C CA . PHE A 1 66 ? 8.552 -2.391 -16.726 1.00 86.12 66 PHE A CA 1
ATOM 532 C C . PHE A 1 66 ? 9.467 -1.195 -17.021 1.00 86.12 66 PHE A C 1
ATOM 534 O O . PHE A 1 66 ? 8.992 -0.147 -17.453 1.00 86.12 66 PHE A O 1
ATOM 541 N N . TRP A 1 67 ? 10.782 -1.356 -16.854 1.00 87.75 67 TRP A N 1
ATOM 542 C CA . TRP A 1 67 ? 11.750 -0.266 -17.006 1.00 87.75 67 TRP A CA 1
ATOM 543 C C . TRP A 1 67 ? 12.024 0.106 -18.465 1.00 87.75 67 TRP A C 1
ATOM 545 O O . TRP A 1 67 ? 12.645 1.134 -18.727 1.00 87.75 67 TRP A O 1
ATOM 555 N N . VAL A 1 68 ? 11.546 -0.702 -19.414 1.00 88.00 68 VAL A N 1
ATOM 556 C CA . VAL A 1 68 ? 11.601 -0.411 -20.856 1.00 88.00 68 VAL A CA 1
ATOM 557 C C . VAL A 1 68 ? 10.460 0.514 -21.288 1.00 88.00 68 VAL A C 1
ATOM 559 O O . VAL A 1 68 ? 10.547 1.157 -22.336 1.00 88.00 68 VAL A O 1
ATOM 562 N N . LEU A 1 69 ? 9.385 0.605 -20.503 1.00 90.62 69 LEU A N 1
ATOM 563 C CA . LEU A 1 69 ? 8.272 1.490 -20.818 1.00 90.62 69 LEU A CA 1
ATOM 564 C C . LEU A 1 69 ? 8.698 2.956 -20.706 1.00 90.62 69 LEU A C 1
ATOM 566 O O . LEU A 1 69 ? 9.449 3.340 -19.809 1.00 90.62 69 LEU A O 1
ATOM 570 N N . GLY A 1 70 ? 8.171 3.797 -21.597 1.00 90.88 70 GLY A N 1
ATOM 571 C CA . GLY A 1 70 ? 8.295 5.244 -21.440 1.00 90.88 70 GLY A CA 1
ATOM 572 C C . GLY A 1 70 ? 7.626 5.705 -20.143 1.00 90.88 70 GLY A C 1
ATOM 573 O O . GLY A 1 70 ? 6.631 5.110 -19.722 1.00 90.88 70 GLY A O 1
ATOM 574 N N . LYS A 1 71 ? 8.153 6.770 -19.527 1.00 88.12 71 LYS A N 1
ATOM 575 C CA . LYS A 1 71 ? 7.702 7.299 -18.228 1.00 88.12 71 LYS A CA 1
ATOM 576 C C . LYS A 1 71 ? 6.176 7.356 -18.093 1.00 88.12 71 LYS A C 1
ATOM 578 O O . LYS A 1 71 ? 5.627 6.854 -17.115 1.00 88.12 71 LYS A O 1
ATOM 583 N N . GLU A 1 72 ? 5.487 7.967 -19.051 1.00 91.31 72 GLU A N 1
ATOM 584 C CA . GLU A 1 72 ? 4.037 8.174 -18.991 1.00 91.31 72 GLU A CA 1
ATOM 585 C C . GLU A 1 72 ? 3.254 6.858 -19.083 1.00 91.31 72 GLU A C 1
ATOM 587 O O . GLU A 1 72 ? 2.255 6.692 -18.385 1.00 91.31 72 GLU A O 1
ATOM 592 N N . ASP A 1 73 ? 3.719 5.917 -19.910 1.00 93.81 73 ASP A N 1
ATOM 593 C CA . ASP A 1 73 ? 3.100 4.596 -20.053 1.00 93.81 73 ASP A CA 1
ATOM 594 C C . ASP A 1 73 ? 3.328 3.749 -18.796 1.00 93.81 73 ASP A C 1
ATOM 596 O O . ASP A 1 73 ? 2.387 3.155 -18.281 1.00 93.81 73 ASP A O 1
ATOM 600 N N . ALA A 1 74 ? 4.541 3.766 -18.233 1.00 92.75 74 ALA A N 1
ATOM 601 C CA . ALA A 1 74 ? 4.862 3.076 -16.985 1.00 92.75 74 ALA A CA 1
ATOM 602 C C . ALA A 1 74 ? 3.993 3.574 -15.816 1.00 92.75 74 ALA A C 1
ATOM 604 O O . ALA A 1 74 ? 3.364 2.780 -15.115 1.00 92.75 74 ALA A O 1
ATOM 605 N N . LEU A 1 75 ? 3.913 4.897 -15.633 1.00 90.25 75 LEU A N 1
ATOM 606 C CA . LEU A 1 75 ? 3.117 5.524 -14.573 1.00 90.25 75 LEU A CA 1
ATOM 607 C C . LEU A 1 75 ? 1.614 5.298 -14.761 1.00 90.25 75 LEU A C 1
ATOM 609 O O . LEU A 1 75 ? 0.901 5.029 -13.791 1.00 90.25 75 LEU A O 1
ATOM 613 N N . GLY A 1 76 ? 1.124 5.408 -15.998 1.00 93.31 76 GLY A N 1
ATOM 614 C CA . GLY A 1 76 ? -0.272 5.131 -16.327 1.00 93.31 76 GLY A CA 1
ATOM 615 C C . GLY A 1 76 ? -0.632 3.670 -16.078 1.00 93.31 76 GLY A C 1
ATOM 616 O O . GLY A 1 76 ? -1.642 3.383 -15.436 1.00 93.31 76 GLY A O 1
ATOM 617 N N . TRP A 1 77 ? 0.229 2.753 -16.516 1.00 95.38 77 TRP A N 1
ATOM 618 C CA . TRP A 1 77 ? 0.017 1.322 -16.360 1.00 95.38 77 TRP A CA 1
ATOM 619 C C . TRP A 1 77 ? 0.025 0.891 -14.893 1.00 95.38 77 TRP A C 1
ATOM 621 O O . TRP A 1 77 ? -0.888 0.188 -14.469 1.00 95.38 77 TRP A O 1
ATOM 631 N N . GLU A 1 78 ? 0.981 1.369 -14.094 1.00 93.00 78 GLU A N 1
ATOM 632 C CA . GLU A 1 78 ? 1.032 1.084 -12.656 1.00 93.00 78 GLU A CA 1
ATOM 633 C C . GLU A 1 78 ? -0.218 1.604 -11.931 1.00 93.00 78 GLU A C 1
ATOM 635 O O . GLU A 1 78 ? -0.833 0.889 -11.136 1.00 93.00 78 GLU A O 1
ATOM 640 N N . LYS A 1 79 ? -0.671 2.820 -12.261 1.00 93.69 79 LYS A N 1
ATOM 641 C CA . LYS A 1 79 ? -1.926 3.369 -11.729 1.00 93.69 79 LYS A CA 1
ATOM 642 C C . LYS A 1 79 ? -3.128 2.490 -12.081 1.00 93.69 79 LYS A C 1
ATOM 644 O O . LYS A 1 79 ? -3.991 2.259 -11.231 1.00 93.69 79 LYS A O 1
ATOM 649 N N . ASP A 1 80 ? -3.199 2.009 -13.318 1.00 96.38 80 ASP A N 1
ATOM 650 C CA . ASP A 1 80 ? -4.287 1.148 -13.774 1.00 96.38 80 ASP A CA 1
ATOM 651 C C . ASP A 1 80 ? -4.243 -0.238 -13.108 1.00 96.38 80 ASP A C 1
ATOM 653 O O . ASP A 1 80 ? -5.293 -0.725 -12.686 1.00 96.38 80 ASP A O 1
ATOM 657 N N . ILE A 1 81 ? -3.055 -0.828 -12.908 1.00 96.38 81 ILE A N 1
ATOM 658 C CA . ILE A 1 81 ? -2.871 -2.069 -12.131 1.00 96.38 81 ILE A CA 1
ATOM 659 C C . ILE A 1 81 ? -3.420 -1.893 -10.716 1.00 96.38 81 ILE A C 1
ATOM 661 O O . ILE A 1 81 ? -4.222 -2.708 -10.257 1.00 96.38 81 ILE A O 1
ATOM 665 N N . VAL A 1 82 ? -3.017 -0.831 -10.015 1.00 96.00 82 VAL A N 1
ATOM 666 C CA . VAL A 1 82 ? -3.449 -0.589 -8.631 1.00 96.00 82 VAL A CA 1
ATOM 667 C C . VAL A 1 82 ? -4.965 -0.378 -8.564 1.00 96.00 82 VAL A C 1
ATOM 669 O O . VAL A 1 82 ? -5.624 -0.924 -7.672 1.00 96.00 82 VAL A O 1
ATOM 672 N N . ARG A 1 83 ? -5.552 0.335 -9.534 1.00 96.81 83 ARG A N 1
ATOM 673 C CA . ARG A 1 83 ? -7.010 0.507 -9.646 1.00 96.81 83 ARG A CA 1
ATOM 674 C C . ARG A 1 83 ? -7.731 -0.828 -9.851 1.00 96.81 83 ARG A C 1
ATOM 676 O O . ARG A 1 83 ? -8.717 -1.094 -9.169 1.00 96.81 83 ARG A O 1
ATOM 683 N N . GLU A 1 84 ? -7.249 -1.674 -10.757 1.00 97.44 84 GLU A N 1
ATOM 684 C CA . GLU A 1 84 ? -7.845 -2.986 -11.059 1.00 97.44 84 GLU A CA 1
ATOM 685 C C . GLU A 1 84 ? -7.682 -4.001 -9.919 1.00 97.44 84 GLU A C 1
ATOM 687 O O . GLU A 1 84 ? -8.570 -4.823 -9.681 1.00 97.44 84 GLU A O 1
ATOM 692 N N . MET A 1 85 ? -6.579 -3.919 -9.176 1.00 96.94 85 MET A N 1
ATOM 693 C CA . MET A 1 85 ? -6.287 -4.781 -8.029 1.00 96.94 85 MET A CA 1
ATOM 694 C C . MET A 1 85 ? -7.094 -4.393 -6.781 1.00 96.94 85 MET A C 1
ATOM 696 O O . MET A 1 85 ? -7.433 -5.250 -5.961 1.00 96.94 85 MET A O 1
ATOM 700 N N . THR A 1 86 ? -7.442 -3.112 -6.637 1.00 97.00 86 THR A N 1
ATOM 701 C CA . THR A 1 86 ? -8.117 -2.560 -5.451 1.00 97.00 86 THR A CA 1
ATOM 702 C C . THR A 1 86 ? -9.400 -3.316 -5.060 1.00 97.00 86 THR A C 1
ATOM 704 O O . THR A 1 86 ? -9.524 -3.678 -3.889 1.00 97.00 86 THR A O 1
ATOM 707 N N . PRO A 1 87 ? -10.335 -3.657 -5.971 1.00 95.75 87 PRO A N 1
ATOM 708 C CA . PRO A 1 87 ? -11.497 -4.480 -5.628 1.00 95.75 87 PRO A CA 1
ATOM 709 C C . PRO A 1 87 ? -11.145 -5.847 -5.024 1.00 95.75 87 PRO A C 1
ATOM 711 O O . PRO A 1 87 ? -11.831 -6.299 -4.107 1.00 95.75 87 PRO A O 1
ATOM 714 N N . MET A 1 88 ? -10.069 -6.493 -5.489 1.00 96.81 88 MET A N 1
ATOM 715 C CA . MET A 1 88 ? -9.620 -7.778 -4.941 1.00 96.81 88 MET A CA 1
ATOM 716 C C . MET A 1 88 ? -9.075 -7.609 -3.520 1.00 96.81 88 MET A C 1
ATOM 718 O O . MET A 1 88 ? -9.448 -8.371 -2.629 1.00 96.81 88 MET A O 1
ATOM 722 N N . ILE A 1 89 ? -8.285 -6.556 -3.286 1.00 97.38 89 ILE A N 1
ATOM 723 C CA . ILE A 1 89 ? -7.808 -6.175 -1.948 1.00 97.38 89 ILE A CA 1
ATOM 724 C C . ILE A 1 89 ? -8.987 -5.930 -0.999 1.00 97.38 89 ILE A C 1
ATOM 726 O O . ILE A 1 89 ? -8.981 -6.415 0.130 1.00 97.38 89 ILE A O 1
ATOM 730 N N . LEU A 1 90 ? -10.029 -5.219 -1.442 1.00 96.81 90 LEU A N 1
ATOM 731 C CA . LEU A 1 90 ? -11.217 -4.979 -0.618 1.00 96.81 90 LEU A CA 1
ATOM 732 C C . LEU A 1 90 ? -11.932 -6.282 -0.238 1.00 96.81 90 LEU A C 1
ATOM 734 O O . LEU A 1 90 ? -12.363 -6.420 0.908 1.00 96.81 90 LEU A O 1
ATOM 738 N N . CYS A 1 91 ? -12.046 -7.243 -1.159 1.00 96.25 91 CYS A N 1
ATOM 739 C CA . CYS A 1 91 ? -12.597 -8.564 -0.851 1.00 96.25 91 CYS A CA 1
ATOM 740 C C . CYS A 1 91 ? -11.775 -9.284 0.226 1.00 96.25 91 CYS A C 1
ATOM 742 O O . CYS A 1 91 ? -12.353 -9.769 1.203 1.00 96.25 91 CYS A O 1
ATOM 744 N N . ASP A 1 92 ? -10.448 -9.286 0.089 1.00 97.31 92 ASP A N 1
ATOM 745 C CA . ASP A 1 92 ? -9.543 -9.903 1.061 1.00 97.31 92 ASP A CA 1
ATOM 746 C C . ASP A 1 92 ? -9.681 -9.230 2.443 1.00 97.31 92 ASP A C 1
ATOM 748 O O . ASP A 1 92 ? -9.848 -9.905 3.461 1.00 97.31 92 ASP A O 1
ATOM 752 N N . LEU A 1 93 ? -9.728 -7.895 2.502 1.00 97.88 93 LEU A N 1
ATOM 753 C CA . LEU A 1 93 ? -9.911 -7.138 3.749 1.00 97.88 93 LEU A CA 1
ATOM 754 C C . LEU A 1 93 ? -11.270 -7.389 4.419 1.00 97.88 93 LEU A C 1
ATOM 756 O O . LEU A 1 93 ? -11.349 -7.438 5.651 1.00 97.88 93 LEU A O 1
ATOM 760 N N . ILE A 1 94 ? -12.344 -7.559 3.642 1.00 97.50 94 ILE A N 1
ATOM 761 C CA . ILE A 1 94 ? -13.672 -7.912 4.171 1.00 97.50 94 ILE A CA 1
ATOM 762 C C . ILE A 1 94 ? -13.635 -9.302 4.812 1.00 97.50 94 ILE A C 1
ATOM 764 O O . ILE A 1 94 ? -14.187 -9.482 5.902 1.00 97.50 94 ILE A O 1
ATOM 768 N N . GLU A 1 95 ? -12.979 -10.272 4.173 1.00 97.81 95 GLU A N 1
ATOM 769 C CA . GLU A 1 95 ? -12.805 -11.613 4.735 1.00 97.81 95 GLU A CA 1
ATOM 770 C C . GLU A 1 95 ? -11.975 -11.567 6.026 1.00 97.81 95 GLU A C 1
ATOM 772 O O . GLU A 1 95 ? -12.375 -12.124 7.053 1.00 97.81 95 GLU A O 1
ATOM 777 N N . LEU A 1 96 ? -10.850 -10.850 6.005 1.00 98.12 96 LEU A N 1
ATOM 778 C CA . LEU A 1 96 ? -9.974 -10.669 7.163 1.00 98.12 96 LEU A CA 1
ATOM 779 C C . LEU A 1 96 ? -10.691 -9.972 8.323 1.00 98.12 96 LEU A C 1
ATOM 781 O O . LEU A 1 96 ? -10.485 -10.347 9.475 1.00 98.12 96 LEU A O 1
ATOM 785 N N . SER A 1 97 ? -11.593 -9.028 8.045 1.00 97.12 97 SER A N 1
ATOM 786 C CA . SER A 1 97 ? -12.396 -8.333 9.067 1.00 97.12 97 SER A CA 1
ATOM 787 C C . SER A 1 97 ? -13.353 -9.261 9.828 1.00 97.12 97 SER A C 1
ATOM 789 O O . SER A 1 97 ? -13.810 -8.924 10.926 1.00 97.12 97 SER A O 1
ATOM 791 N N . GLY A 1 98 ? -13.642 -10.445 9.277 1.00 95.94 98 GLY A N 1
ATOM 792 C CA . GLY A 1 98 ? -14.343 -11.525 9.974 1.00 95.94 98 GLY A CA 1
ATOM 793 C C . GLY A 1 98 ? -13.453 -12.362 10.901 1.00 95.94 98 GLY A C 1
ATOM 794 O O . GLY A 1 98 ? -13.984 -13.088 11.737 1.00 95.94 98 GLY A O 1
ATOM 795 N N . LYS A 1 99 ? -12.124 -12.267 10.768 1.00 97.56 99 LYS A N 1
ATOM 796 C CA . LYS A 1 99 ? -11.129 -13.093 11.480 1.00 97.56 99 LYS A CA 1
ATOM 797 C C . LYS A 1 99 ? -10.317 -12.308 12.510 1.00 97.56 99 LYS A C 1
ATOM 799 O O . LYS A 1 99 ? -9.923 -12.873 13.524 1.00 97.56 99 LYS A O 1
ATOM 804 N N . TYR A 1 100 ? -10.073 -11.025 12.255 1.00 97.81 100 TYR A N 1
ATOM 805 C CA . TYR A 1 100 ? -9.214 -10.170 13.070 1.00 97.81 100 TYR A CA 1
ATOM 806 C C . TYR A 1 100 ? -9.966 -8.928 13.544 1.00 97.81 100 TYR A C 1
ATOM 808 O O . TYR A 1 100 ? -10.831 -8.399 12.846 1.00 97.81 100 TYR A O 1
ATOM 816 N N . ASP A 1 101 ? -9.620 -8.445 14.737 1.00 94.50 101 ASP A N 1
ATOM 817 C CA . ASP A 1 101 ? -10.234 -7.248 15.326 1.00 94.50 101 ASP A CA 1
ATOM 818 C C . ASP A 1 101 ? -9.519 -5.947 14.965 1.00 94.50 101 ASP A C 1
ATOM 820 O O . ASP A 1 101 ? -10.103 -4.871 15.079 1.00 94.50 101 ASP A O 1
ATOM 824 N N . ARG A 1 102 ? -8.261 -6.048 14.530 1.00 96.44 102 ARG A N 1
ATOM 825 C CA . ARG A 1 102 ? -7.400 -4.923 14.168 1.00 96.44 102 ARG A CA 1
ATOM 826 C C . ARG A 1 102 ? -6.528 -5.330 12.990 1.00 96.44 102 ARG A C 1
ATOM 828 O O . ARG A 1 102 ? -5.698 -6.230 13.124 1.00 96.44 102 ARG A O 1
ATOM 835 N N . ILE A 1 103 ? -6.750 -4.692 11.850 1.00 98.38 103 ILE A N 1
ATOM 836 C CA . ILE A 1 103 ? -6.086 -5.000 10.582 1.00 98.38 103 ILE A CA 1
ATOM 837 C C . ILE A 1 103 ? -5.385 -3.743 10.091 1.00 98.38 103 ILE A C 1
ATOM 839 O O . ILE A 1 103 ? -5.951 -2.655 10.159 1.00 98.38 103 ILE A O 1
ATOM 843 N N . ILE A 1 104 ? -4.176 -3.897 9.573 1.00 98.06 104 ILE A N 1
ATOM 844 C CA . ILE A 1 104 ? -3.480 -2.869 8.808 1.00 98.06 104 ILE A CA 1
ATOM 845 C C . ILE A 1 104 ? -3.553 -3.260 7.341 1.00 98.06 104 ILE A C 1
ATOM 847 O O . ILE A 1 104 ? -3.198 -4.381 6.994 1.00 98.06 104 ILE A O 1
ATOM 851 N N . CYS A 1 105 ? -3.994 -2.336 6.495 1.00 97.62 105 CYS A N 1
ATOM 852 C CA . CYS A 1 105 ? -3.789 -2.410 5.055 1.00 97.62 105 CYS A CA 1
ATOM 853 C C . CYS A 1 105 ? -2.656 -1.452 4.697 1.00 97.62 105 CYS A C 1
ATOM 855 O O . CYS A 1 105 ? -2.789 -0.240 4.889 1.00 97.62 105 CYS A O 1
ATOM 857 N N . GLU A 1 106 ? -1.551 -1.990 4.196 1.00 94.75 106 GLU A N 1
ATOM 858 C CA . GLU A 1 106 ? -0.387 -1.211 3.778 1.00 94.75 106 GLU A CA 1
ATOM 859 C C . GLU A 1 106 ? 0.164 -1.760 2.458 1.00 94.75 106 GLU A C 1
ATOM 861 O O . GLU A 1 106 ? 0.014 -2.948 2.171 1.00 94.75 106 GLU A O 1
ATOM 866 N N . GLY A 1 107 ? 0.765 -0.891 1.654 1.00 87.75 107 GLY A N 1
ATOM 867 C CA . GLY A 1 107 ? 1.140 -1.189 0.273 1.00 87.75 107 GLY A CA 1
ATOM 868 C C . GLY A 1 107 ? 0.391 -0.282 -0.704 1.00 87.75 107 GLY A C 1
ATOM 869 O O . GLY A 1 107 ? -0.192 0.734 -0.305 1.00 87.75 107 GLY A O 1
ATOM 870 N N . ASP A 1 108 ? 0.410 -0.636 -1.982 1.00 89.31 108 ASP A N 1
ATOM 871 C CA . ASP A 1 108 ? -0.351 0.069 -3.010 1.00 89.31 108 ASP A CA 1
ATOM 872 C C . ASP A 1 108 ? -1.837 -0.317 -3.016 1.00 89.31 108 ASP A C 1
ATOM 874 O O . ASP A 1 108 ? -2.218 -1.486 -3.124 1.00 89.31 108 ASP A O 1
ATOM 878 N N . ILE A 1 109 ? -2.687 0.700 -2.892 1.00 94.00 109 ILE A N 1
ATOM 879 C CA . ILE A 1 109 ? -4.141 0.631 -3.041 1.00 94.00 109 ILE A CA 1
ATOM 880 C C . ILE A 1 109 ? -4.626 1.982 -3.566 1.00 94.00 109 ILE A C 1
ATOM 882 O O . ILE A 1 109 ? -4.128 3.032 -3.145 1.00 94.00 109 ILE A O 1
ATOM 886 N N . ASP A 1 110 ? -5.595 1.966 -4.479 1.00 94.56 110 ASP A N 1
ATOM 887 C CA . ASP A 1 110 ? -6.094 3.187 -5.099 1.00 94.56 110 ASP A CA 1
ATOM 888 C C . ASP A 1 110 ? -6.966 3.973 -4.116 1.00 94.56 110 ASP A C 1
ATOM 890 O O . ASP A 1 110 ? -8.152 3.690 -3.923 1.00 94.56 110 ASP A O 1
ATOM 894 N N . ILE A 1 111 ? -6.360 4.980 -3.488 1.00 93.06 111 ILE A N 1
ATOM 895 C CA . ILE A 1 111 ? -7.018 5.848 -2.513 1.00 93.06 111 ILE A CA 1
ATOM 896 C C . ILE A 1 111 ? -8.250 6.548 -3.084 1.00 93.06 111 ILE A C 1
ATOM 898 O O . ILE A 1 111 ? -9.262 6.644 -2.387 1.00 93.06 111 ILE A O 1
ATOM 902 N N . ASP A 1 112 ? -8.204 6.974 -4.347 1.00 93.25 112 ASP A N 1
ATOM 903 C CA . ASP A 1 112 ? -9.304 7.698 -4.987 1.00 93.25 112 ASP A CA 1
ATOM 904 C C . ASP A 1 112 ? -10.546 6.784 -5.077 1.00 93.25 112 ASP A C 1
ATOM 906 O O . ASP A 1 112 ? -11.679 7.230 -4.871 1.00 93.25 112 ASP A O 1
ATOM 910 N N . SER A 1 113 ? -10.322 5.478 -5.263 1.00 92.75 113 SER A N 1
ATOM 911 C CA . SER A 1 113 ? -11.363 4.448 -5.299 1.00 92.75 113 SER A CA 1
ATOM 912 C C . SER A 1 113 ? -11.885 4.018 -3.926 1.00 92.75 113 SER A C 1
ATOM 914 O O . SER A 1 113 ? -13.004 3.513 -3.851 1.00 92.75 113 SER A O 1
ATOM 916 N N . VAL A 1 114 ? -11.133 4.193 -2.831 1.00 94.88 114 VAL A N 1
ATOM 917 C CA . VAL A 1 114 ? -11.525 3.649 -1.510 1.00 94.88 114 VAL A CA 1
ATOM 918 C C . VAL A 1 114 ? -11.825 4.696 -0.447 1.00 94.88 114 VAL A C 1
ATOM 920 O O . VAL A 1 114 ? -12.449 4.370 0.561 1.00 94.88 114 VAL A O 1
ATOM 923 N N . ILE A 1 115 ? -11.442 5.959 -0.634 1.00 94.69 115 ILE A N 1
ATOM 924 C CA . ILE A 1 115 ? -11.500 6.967 0.437 1.00 94.69 115 ILE A CA 1
ATOM 925 C C . ILE A 1 115 ? -12.891 7.111 1.078 1.00 94.69 115 ILE A C 1
ATOM 927 O O . ILE A 1 115 ? -13.020 7.304 2.284 1.00 94.69 115 ILE A O 1
ATOM 931 N N . HIS A 1 116 ? -13.953 6.937 0.295 1.00 93.88 116 HIS A N 1
ATOM 932 C CA . HIS A 1 116 ? -15.337 7.074 0.743 1.00 93.88 116 HIS A CA 1
ATOM 933 C C . HIS A 1 116 ? -15.859 5.876 1.570 1.00 93.88 116 HIS A C 1
ATOM 935 O O . HIS A 1 116 ? -16.916 5.982 2.199 1.00 93.88 116 HIS A O 1
ATOM 941 N N . ILE A 1 117 ? -15.132 4.752 1.596 1.00 95.44 117 ILE A N 1
ATOM 942 C CA . ILE A 1 117 ? -15.424 3.563 2.422 1.00 95.44 117 ILE A CA 1
ATOM 943 C C . ILE A 1 117 ? -14.410 3.346 3.553 1.00 95.44 117 ILE A C 1
ATOM 945 O O . ILE A 1 117 ? -14.595 2.453 4.380 1.00 95.44 117 ILE A O 1
ATOM 949 N N . VAL A 1 118 ? -13.359 4.161 3.628 1.00 93.75 118 VAL A N 1
ATOM 950 C CA . VAL A 1 118 ? -12.338 4.079 4.676 1.00 93.75 118 VAL A CA 1
ATOM 951 C C . VAL A 1 118 ? -12.858 4.708 5.976 1.00 93.75 118 VAL A C 1
ATOM 953 O O . VAL A 1 118 ? -13.489 5.767 5.977 1.00 93.75 118 VAL A O 1
ATOM 956 N N . SER A 1 119 ? -12.621 4.029 7.103 1.00 94.50 119 SER A N 1
ATOM 957 C CA . SER A 1 119 ? -12.962 4.545 8.443 1.00 94.50 119 SER A CA 1
ATOM 958 C C . SER A 1 119 ? -11.750 5.094 9.188 1.00 94.50 119 SER A C 1
ATOM 960 O O . SER A 1 119 ? -11.876 6.103 9.874 1.00 94.50 119 SER A O 1
ATOM 962 N N . HIS A 1 120 ? -10.587 4.461 9.021 1.00 96.50 120 HIS A N 1
ATOM 963 C CA . HIS A 1 120 ? -9.353 4.827 9.708 1.00 96.50 120 HIS A CA 1
ATOM 964 C C . HIS A 1 120 ? -8.214 4.884 8.697 1.00 96.50 120 HIS A C 1
ATOM 966 O O . HIS A 1 120 ? -7.966 3.910 7.982 1.00 96.50 120 HIS A O 1
ATOM 972 N N . ALA A 1 121 ? -7.523 6.017 8.644 1.00 96.44 121 ALA A N 1
ATOM 973 C CA . ALA A 1 121 ? -6.434 6.244 7.711 1.00 96.44 121 ALA A CA 1
ATOM 974 C C . ALA A 1 121 ? -5.378 7.171 8.295 1.00 96.44 121 ALA A C 1
ATOM 976 O O . ALA A 1 121 ? -5.703 8.210 8.872 1.00 96.44 121 ALA A O 1
ATOM 977 N N . VAL A 1 122 ? -4.116 6.834 8.054 1.00 96.69 122 VAL A N 1
ATOM 978 C CA . VAL A 1 122 ? -2.979 7.709 8.341 1.00 96.69 122 VAL A CA 1
ATOM 979 C C . VAL A 1 122 ? -2.055 7.799 7.133 1.00 96.69 122 VAL A C 1
ATOM 981 O O . VAL A 1 122 ? -1.913 6.850 6.359 1.00 96.69 122 VAL A O 1
ATOM 984 N N . MET A 1 123 ? -1.406 8.950 6.991 1.00 94.62 123 MET A N 1
ATOM 985 C CA . MET A 1 123 ? -0.371 9.192 5.991 1.00 94.62 123 MET A CA 1
ATOM 986 C C . MET A 1 123 ? 0.972 9.357 6.698 1.00 94.62 123 MET A C 1
ATOM 988 O O . MET A 1 123 ? 1.171 10.325 7.428 1.00 94.62 123 MET A O 1
ATOM 992 N N . ILE A 1 124 ? 1.909 8.437 6.487 1.00 92.50 124 ILE A N 1
ATOM 993 C CA . ILE A 1 124 ? 3.261 8.548 7.034 1.00 92.50 124 ILE A CA 1
ATOM 994 C C . ILE A 1 124 ? 4.073 9.516 6.170 1.00 92.50 124 ILE A C 1
ATOM 996 O O . ILE A 1 124 ? 4.353 9.252 4.998 1.00 92.50 124 ILE A O 1
ATOM 1000 N N . VAL A 1 125 ? 4.482 10.636 6.762 1.00 88.62 125 VAL A N 1
ATOM 1001 C CA . VAL A 1 125 ? 5.218 11.704 6.075 1.00 88.62 125 VAL A CA 1
ATOM 1002 C C . VAL A 1 125 ? 6.647 11.758 6.602 1.00 88.62 125 VAL A C 1
ATOM 1004 O O . VAL A 1 125 ? 6.873 12.053 7.776 1.00 88.62 125 VAL A O 1
ATOM 1007 N N . ASN A 1 126 ? 7.624 11.488 5.736 1.00 83.81 126 ASN A N 1
ATOM 1008 C CA . ASN A 1 126 ? 9.036 11.659 6.057 1.00 83.81 126 ASN A CA 1
ATOM 1009 C C . ASN A 1 126 ? 9.459 13.126 5.868 1.00 83.81 126 ASN A C 1
ATOM 1011 O O . ASN A 1 126 ? 9.338 13.668 4.775 1.00 83.81 126 ASN A O 1
ATOM 1015 N N . GLN A 1 127 ? 9.981 13.745 6.926 1.00 77.94 127 GLN A N 1
ATOM 1016 C CA . GLN A 1 127 ? 10.529 15.107 6.940 1.00 77.94 127 GLN A CA 1
ATOM 1017 C C . GLN A 1 127 ? 12.069 15.142 6.851 1.00 77.94 127 GLN A C 1
ATOM 1019 O O . GLN A 1 127 ? 12.669 16.191 7.068 1.00 77.94 127 GLN A O 1
ATOM 1024 N N . GLY A 1 128 ? 12.726 14.001 6.611 1.00 64.38 128 GLY A N 1
ATOM 1025 C CA . GLY A 1 128 ? 14.186 13.908 6.470 1.00 64.38 128 GLY A CA 1
ATOM 1026 C C . GLY A 1 128 ? 14.729 14.358 5.105 1.00 64.38 128 GLY A C 1
ATOM 1027 O O . GLY A 1 128 ? 13.966 14.603 4.173 1.00 64.38 128 GLY A O 1
ATOM 1028 N N . GLU A 1 129 ? 16.062 14.438 5.001 1.00 57.69 129 GLU A N 1
ATOM 1029 C CA . GLU A 1 129 ? 16.794 14.725 3.754 1.00 57.69 129 GLU A CA 1
ATOM 1030 C C . GLU A 1 129 ? 16.542 13.663 2.665 1.00 57.69 129 GLU A C 1
ATOM 1032 O O . GLU A 1 12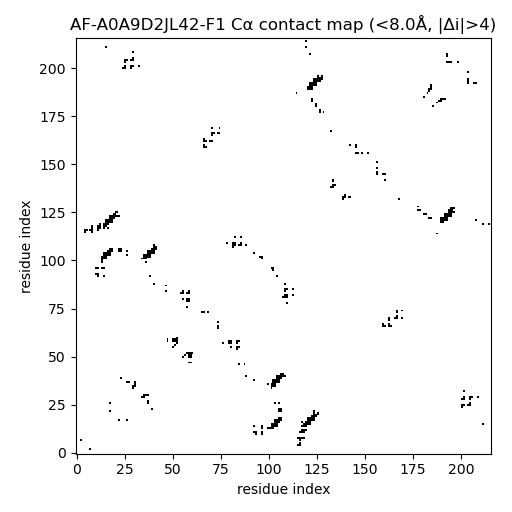9 ? 16.007 12.586 2.940 1.00 57.69 129 GLU A O 1
ATOM 1037 N N . SER A 1 130 ? 16.896 14.013 1.422 1.00 58.16 130 SER A N 1
ATOM 1038 C CA . SER A 1 130 ? 16.592 13.302 0.172 1.00 58.16 130 SER A CA 1
ATOM 1039 C C . SER A 1 130 ? 16.573 11.776 0.315 1.00 58.16 130 SER A C 1
ATOM 1041 O O . SER A 1 130 ? 17.595 11.154 0.598 1.00 58.16 130 SER A O 1
ATOM 1043 N N . TYR A 1 131 ? 15.405 11.174 0.087 1.00 62.97 131 TYR A N 1
ATOM 1044 C CA . TYR A 1 131 ? 15.251 9.726 -0.007 1.00 62.97 131 TYR A CA 1
ATOM 1045 C C . TYR A 1 131 ? 15.588 9.276 -1.430 1.00 62.97 131 TYR A C 1
ATOM 1047 O O . TYR A 1 131 ? 14.883 9.643 -2.370 1.00 62.97 131 TYR A O 1
ATOM 1055 N N . ASP A 1 132 ? 16.655 8.493 -1.579 1.00 69.62 132 ASP A N 1
ATOM 1056 C CA . ASP A 1 132 ? 16.922 7.753 -2.808 1.00 69.62 132 ASP A CA 1
ATOM 1057 C C . ASP A 1 132 ? 16.270 6.374 -2.695 1.00 69.62 132 ASP A C 1
ATOM 1059 O O . ASP A 1 132 ? 16.682 5.550 -1.875 1.00 69.62 132 ASP A O 1
ATOM 1063 N N . PHE A 1 133 ? 15.222 6.151 -3.492 1.00 71.69 133 PHE A N 1
ATOM 1064 C CA . PHE A 1 133 ? 14.464 4.905 -3.481 1.00 71.69 133 PHE A CA 1
ATOM 1065 C C . PHE A 1 133 ? 15.361 3.699 -3.748 1.00 71.69 133 PHE A C 1
ATOM 1067 O O . PHE A 1 133 ? 15.255 2.711 -3.031 1.00 71.69 133 PHE A O 1
ATOM 1074 N N . PHE A 1 134 ? 16.261 3.781 -4.729 1.00 73.44 134 PHE A N 1
ATOM 1075 C CA . PHE A 1 134 ? 17.040 2.622 -5.156 1.00 73.44 134 PHE A CA 1
ATOM 1076 C C . PHE A 1 134 ? 18.188 2.275 -4.212 1.00 73.44 134 PHE A C 1
ATOM 1078 O O . PHE A 1 134 ? 18.554 1.110 -4.120 1.00 73.44 134 PHE A O 1
ATOM 1085 N N . HIS A 1 135 ? 18.708 3.248 -3.462 1.00 70.75 135 HIS A N 1
ATOM 1086 C CA . HIS A 1 135 ? 19.702 2.992 -2.415 1.00 70.75 135 HIS A CA 1
ATOM 1087 C C . HIS A 1 135 ? 19.083 2.485 -1.101 1.00 70.75 135 HIS A C 1
ATOM 1089 O O . HIS A 1 135 ? 19.783 2.316 -0.099 1.00 70.75 135 HIS A O 1
ATOM 1095 N N . GLY A 1 136 ? 17.769 2.244 -1.075 1.00 66.12 136 GLY A N 1
ATOM 1096 C CA . GLY A 1 136 ? 17.127 1.535 0.018 1.00 66.12 136 GLY A CA 1
ATOM 1097 C C . GLY A 1 136 ? 17.507 0.044 0.017 1.00 66.12 136 GLY A C 1
ATOM 1098 O O . GLY A 1 136 ? 17.581 -0.575 -1.047 1.00 66.12 136 GLY A O 1
ATOM 1099 N N . PRO A 1 137 ? 17.732 -0.570 1.196 1.00 65.62 137 PRO A N 1
ATOM 1100 C CA . PRO A 1 137 ? 18.188 -1.960 1.295 1.00 65.62 137 PRO A CA 1
ATOM 1101 C C . PRO A 1 137 ? 17.218 -2.967 0.660 1.00 65.62 137 PRO A C 1
ATOM 1103 O O . PRO A 1 137 ? 17.656 -4.009 0.182 1.00 65.62 137 PRO A O 1
ATOM 1106 N N . ASP A 1 138 ? 15.924 -2.641 0.603 1.00 66.94 138 ASP A N 1
ATOM 1107 C CA . ASP A 1 138 ? 14.900 -3.506 0.014 1.00 66.94 138 ASP A CA 1
ATOM 1108 C C . ASP A 1 138 ? 14.699 -3.248 -1.486 1.00 66.94 138 ASP A C 1
ATOM 1110 O O . ASP A 1 138 ? 14.013 -4.021 -2.142 1.00 66.94 138 ASP A O 1
ATOM 1114 N N . GLN A 1 139 ? 15.275 -2.184 -2.051 1.00 75.94 139 GLN A N 1
ATOM 1115 C CA . GLN A 1 139 ? 15.029 -1.724 -3.425 1.00 75.94 139 GLN A CA 1
ATOM 1116 C C . GLN A 1 139 ? 16.255 -1.855 -4.336 1.00 75.94 139 GLN A C 1
ATOM 1118 O O . GLN A 1 139 ? 16.098 -1.897 -5.556 1.00 75.94 139 GLN A O 1
ATOM 1123 N N . GLN A 1 140 ? 17.456 -1.981 -3.763 1.00 78.94 140 GLN A N 1
ATOM 1124 C CA . GLN A 1 140 ? 18.719 -2.109 -4.502 1.00 78.94 140 GLN A CA 1
ATOM 1125 C C . GLN A 1 140 ? 18.686 -3.235 -5.547 1.00 78.94 140 GLN A C 1
ATOM 1127 O O . GLN A 1 140 ? 19.180 -3.070 -6.660 1.00 78.94 140 GLN A O 1
ATOM 1132 N N . HIS A 1 141 ? 17.997 -4.336 -5.233 1.00 81.75 141 HIS A N 1
ATOM 1133 C CA . HIS A 1 141 ? 17.830 -5.472 -6.139 1.00 81.75 141 HIS A CA 1
ATOM 1134 C C . HIS A 1 141 ? 17.194 -5.097 -7.494 1.00 81.75 141 HIS A C 1
ATOM 1136 O O . HIS A 1 141 ? 17.417 -5.792 -8.484 1.00 81.75 141 HIS A O 1
ATOM 1142 N N . MET A 1 142 ? 16.414 -4.009 -7.562 1.00 86.19 142 MET A N 1
ATOM 1143 C CA . MET A 1 142 ? 15.826 -3.518 -8.811 1.00 86.19 142 MET A CA 1
ATOM 1144 C C . MET A 1 142 ? 16.902 -2.940 -9.737 1.00 86.19 142 MET A C 1
ATOM 1146 O O . MET A 1 142 ? 16.918 -3.278 -10.919 1.00 86.19 142 MET A O 1
ATOM 1150 N N . LEU A 1 143 ? 17.848 -2.150 -9.214 1.00 86.31 143 LEU A N 1
ATOM 1151 C CA . LEU A 1 143 ? 18.995 -1.682 -10.003 1.00 86.31 143 LEU A CA 1
ATOM 1152 C C . LEU A 1 143 ? 19.934 -2.828 -10.352 1.00 86.31 143 LEU A C 1
ATOM 1154 O O . LEU A 1 143 ? 20.371 -2.927 -11.498 1.00 86.31 143 LEU A O 1
ATOM 1158 N N . ASP A 1 144 ? 20.193 -3.720 -9.397 1.00 87.56 144 ASP A N 1
ATOM 1159 C CA . ASP A 1 144 ? 21.044 -4.885 -9.626 1.00 87.56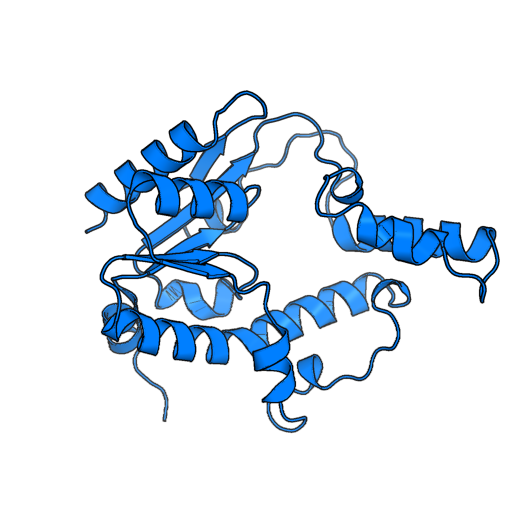 144 ASP A CA 1
ATOM 1160 C C . ASP A 1 144 ? 20.474 -5.753 -10.759 1.00 87.56 144 ASP A C 1
ATOM 1162 O O . ASP A 1 144 ? 21.230 -6.305 -11.557 1.00 87.56 144 ASP A O 1
ATOM 1166 N N . SER A 1 145 ? 19.143 -5.845 -10.883 1.00 88.25 145 SER A N 1
ATOM 1167 C CA . SER A 1 145 ? 18.497 -6.578 -11.977 1.00 88.25 145 SER A CA 1
ATOM 1168 C C . SER A 1 145 ? 18.802 -5.985 -13.356 1.00 88.25 145 SER A C 1
ATOM 1170 O O . SER A 1 145 ? 19.016 -6.747 -14.294 1.00 88.25 145 SER A O 1
ATOM 1172 N N . ILE A 1 146 ? 18.906 -4.655 -13.471 1.00 89.38 146 ILE A N 1
ATOM 1173 C CA . ILE A 1 146 ? 19.269 -3.963 -14.717 1.00 89.38 146 ILE A CA 1
ATOM 1174 C C . ILE A 1 146 ? 20.775 -4.097 -14.966 1.00 89.38 146 ILE A C 1
ATOM 1176 O O . ILE A 1 146 ? 21.198 -4.479 -16.056 1.00 89.38 146 ILE A O 1
ATOM 1180 N N . GLN A 1 147 ? 21.598 -3.833 -13.946 1.00 90.12 147 GLN A N 1
ATOM 1181 C CA . GLN A 1 147 ? 23.061 -3.848 -14.054 1.00 90.12 147 GLN A CA 1
ATOM 1182 C C . GLN A 1 147 ? 23.613 -5.232 -14.419 1.00 90.12 147 GLN A C 1
ATOM 1184 O O . GLN A 1 147 ? 24.569 -5.337 -15.192 1.00 90.12 147 GLN A O 1
ATOM 1189 N N . ASN A 1 148 ? 22.986 -6.297 -13.915 1.00 92.19 148 ASN A N 1
ATOM 1190 C CA . ASN A 1 148 ? 23.403 -7.677 -14.166 1.00 92.19 148 ASN A CA 1
ATOM 1191 C C . ASN A 1 148 ? 22.892 -8.255 -15.497 1.00 92.19 148 ASN A C 1
ATOM 1193 O O . ASN A 1 148 ? 23.194 -9.412 -15.806 1.00 92.19 148 ASN A O 1
ATOM 1197 N N . ARG A 1 149 ? 22.142 -7.492 -16.308 1.00 89.88 149 ARG A N 1
ATOM 1198 C CA . ARG A 1 149 ? 21.750 -7.935 -17.654 1.00 89.88 149 ARG A CA 1
ATOM 1199 C C . ARG A 1 149 ? 22.981 -8.187 -18.523 1.00 89.88 149 ARG A C 1
ATOM 1201 O O . ARG A 1 149 ? 23.966 -7.453 -18.472 1.00 89.88 149 ARG A O 1
ATOM 1208 N N . THR A 1 150 ? 22.923 -9.246 -19.323 1.00 93.00 150 THR A N 1
ATOM 1209 C CA . THR A 1 150 ? 24.008 -9.647 -20.244 1.00 93.00 150 THR A CA 1
ATOM 1210 C C . THR A 1 150 ? 23.589 -9.567 -21.710 1.00 93.00 150 THR A C 1
ATOM 1212 O O . THR A 1 150 ? 24.406 -9.781 -22.600 1.00 93.00 150 THR A O 1
ATOM 1215 N N . ASP A 1 151 ? 22.320 -9.251 -21.956 1.00 93.81 151 ASP A N 1
ATOM 1216 C CA . ASP A 1 151 ? 21.677 -9.175 -23.263 1.00 93.81 151 ASP A CA 1
ATOM 1217 C C . ASP A 1 151 ? 21.665 -7.758 -23.867 1.00 93.81 151 ASP A C 1
ATOM 1219 O O . ASP A 1 151 ? 21.243 -7.602 -25.009 1.00 93.81 151 ASP A O 1
ATOM 1223 N N . ILE A 1 152 ? 22.142 -6.750 -23.126 1.00 93.31 152 ILE A N 1
ATOM 1224 C CA . ILE A 1 152 ? 22.173 -5.328 -23.514 1.00 93.31 152 ILE A CA 1
ATOM 1225 C C . ILE A 1 152 ? 23.538 -4.687 -23.220 1.00 93.31 152 ILE A C 1
ATOM 1227 O O . ILE A 1 152 ? 24.302 -5.196 -22.393 1.00 93.31 152 ILE A O 1
ATOM 1231 N N . SER A 1 153 ? 23.844 -3.574 -23.891 1.00 95.19 153 SER A N 1
ATOM 1232 C CA . SER A 1 153 ? 25.083 -2.808 -23.702 1.00 95.19 153 SER A CA 1
ATOM 1233 C C . SER A 1 153 ? 25.099 -2.019 -22.385 1.00 95.19 153 SER A C 1
ATOM 1235 O O . SER A 1 153 ? 24.070 -1.823 -21.738 1.00 95.19 153 SER A O 1
ATOM 1237 N N . GLU A 1 154 ? 26.274 -1.530 -21.980 1.00 94.94 154 GLU A N 1
ATOM 1238 C CA . GLU A 1 154 ? 26.395 -0.671 -20.792 1.00 94.94 154 GLU A CA 1
ATOM 1239 C C . GLU A 1 154 ? 25.684 0.679 -20.979 1.00 94.94 154 GLU A C 1
ATOM 1241 O O . GLU A 1 154 ? 25.089 1.203 -20.039 1.00 94.94 154 GLU A O 1
ATOM 1246 N N . GLU A 1 155 ? 25.670 1.221 -22.200 1.00 94.75 155 GLU A N 1
ATOM 1247 C CA . GLU A 1 155 ? 24.905 2.428 -22.531 1.00 94.75 155 GLU A CA 1
ATOM 1248 C C . GLU A 1 155 ? 23.394 2.197 -22.392 1.00 94.75 155 GLU A C 1
ATOM 1250 O O . GLU A 1 155 ? 22.685 3.050 -21.858 1.00 94.75 155 GLU A O 1
ATOM 1255 N N . GLU A 1 156 ? 22.895 1.034 -22.823 1.00 92.81 156 GLU A N 1
ATOM 1256 C CA . GLU A 1 156 ? 21.485 0.661 -22.665 1.00 92.81 156 GLU A CA 1
ATOM 1257 C C . GLU A 1 156 ? 21.111 0.473 -21.189 1.00 92.81 156 GLU A C 1
ATOM 1259 O O . GLU A 1 156 ? 20.058 0.945 -20.758 1.00 92.81 156 GLU A O 1
ATOM 1264 N N . LYS A 1 157 ? 21.985 -0.142 -20.379 1.00 93.56 157 LYS A N 1
ATOM 1265 C CA . LYS A 1 157 ? 21.784 -0.242 -18.922 1.00 93.56 157 LYS A CA 1
ATOM 1266 C C . LYS A 1 157 ? 21.676 1.132 -18.278 1.00 93.56 157 LYS A C 1
ATOM 1268 O O . LYS A 1 157 ? 20.765 1.361 -17.486 1.00 93.56 157 LYS A O 1
ATOM 1273 N N . GLN A 1 158 ? 22.581 2.044 -18.627 1.00 93.06 158 GLN A N 1
ATOM 1274 C CA . GLN A 1 158 ? 22.576 3.402 -18.094 1.00 93.06 158 GLN A CA 1
ATOM 1275 C C . GLN A 1 158 ? 21.280 4.139 -18.464 1.00 93.06 158 GLN A C 1
ATOM 1277 O O . GLN A 1 158 ? 20.656 4.745 -17.594 1.00 93.06 158 GLN A O 1
ATOM 1282 N N . ALA A 1 159 ? 20.822 4.012 -19.713 1.00 91.31 159 ALA A N 1
ATOM 1283 C CA . ALA A 1 159 ? 19.555 4.591 -20.156 1.00 91.31 159 ALA A CA 1
ATOM 1284 C C . ALA A 1 159 ? 18.342 4.017 -19.395 1.00 91.31 159 ALA A C 1
ATOM 1286 O O . ALA A 1 159 ? 17.445 4.768 -19.013 1.00 91.31 159 ALA A O 1
ATOM 1287 N N . LEU A 1 160 ? 18.319 2.706 -19.124 1.00 91.19 160 LEU A N 1
ATOM 1288 C CA . LEU A 1 160 ? 17.258 2.076 -18.327 1.00 91.19 160 LEU A CA 1
ATOM 1289 C C . LEU A 1 160 ? 17.269 2.547 -16.871 1.00 91.19 160 LEU A C 1
ATOM 1291 O O . LEU A 1 160 ? 16.205 2.807 -16.315 1.00 91.19 160 LEU A O 1
ATOM 1295 N N . ILE A 1 161 ? 18.446 2.697 -16.259 1.00 90.81 161 ILE A N 1
ATOM 1296 C CA . ILE A 1 161 ? 18.576 3.235 -14.897 1.00 90.81 161 ILE A CA 1
ATOM 1297 C C . ILE A 1 161 ? 18.053 4.674 -14.848 1.00 90.81 161 ILE A C 1
ATOM 1299 O O . ILE A 1 161 ? 17.262 5.014 -13.969 1.00 90.81 161 ILE A O 1
ATOM 1303 N N . GLU A 1 162 ? 18.436 5.515 -15.809 1.00 89.19 162 GLU A N 1
ATOM 1304 C CA . GLU A 1 162 ? 17.939 6.891 -15.916 1.00 89.19 162 GLU A CA 1
ATOM 1305 C C . GLU A 1 162 ? 16.417 6.936 -16.080 1.00 89.19 162 GLU A C 1
ATOM 1307 O O . GLU A 1 162 ? 15.748 7.694 -15.373 1.00 89.19 162 GLU A O 1
ATOM 1312 N N . ASN A 1 163 ? 15.853 6.087 -16.943 1.00 90.38 163 ASN A N 1
ATOM 1313 C CA . ASN A 1 163 ? 14.405 5.965 -17.106 1.00 90.38 163 ASN A CA 1
ATOM 1314 C C . ASN A 1 163 ? 13.721 5.491 -15.813 1.00 90.38 163 ASN A C 1
ATOM 1316 O O . ASN A 1 163 ? 12.702 6.047 -15.415 1.00 90.38 163 ASN A O 1
ATOM 1320 N N . ALA A 1 164 ? 14.305 4.528 -15.098 1.00 88.88 164 ALA A N 1
ATOM 1321 C CA . ALA A 1 164 ? 13.784 4.042 -13.824 1.00 88.88 164 ALA A CA 1
ATOM 1322 C C . ALA A 1 164 ? 13.724 5.164 -12.770 1.00 88.88 164 ALA A C 1
ATOM 1324 O O . ALA A 1 164 ? 12.705 5.336 -12.096 1.00 88.88 164 ALA A O 1
ATOM 1325 N N . TYR A 1 165 ? 14.762 6.005 -12.687 1.00 85.81 165 TYR A N 1
ATOM 1326 C CA . TYR A 1 165 ? 14.735 7.214 -11.858 1.00 85.81 165 TYR A CA 1
ATOM 1327 C C . TYR A 1 165 ? 13.662 8.213 -12.315 1.00 85.81 165 TYR A C 1
ATOM 1329 O O . TYR A 1 165 ? 13.004 8.811 -11.464 1.00 85.81 165 TYR A O 1
ATOM 1337 N N . GLN A 1 166 ? 13.453 8.402 -13.621 1.00 85.56 166 GLN A N 1
ATOM 1338 C CA . GLN A 1 166 ? 12.399 9.288 -14.137 1.00 85.56 166 GLN A CA 1
ATOM 1339 C C . GLN A 1 166 ? 10.991 8.779 -13.812 1.00 85.56 166 GLN A C 1
ATOM 1341 O O . GLN A 1 166 ? 10.137 9.572 -13.408 1.00 85.56 166 GLN A O 1
ATOM 1346 N N . ILE A 1 167 ? 10.756 7.471 -13.942 1.00 86.06 167 ILE A N 1
ATOM 1347 C CA . ILE A 1 167 ? 9.492 6.826 -13.576 1.00 86.06 167 ILE A CA 1
ATOM 1348 C C . ILE A 1 167 ? 9.221 7.042 -12.087 1.00 86.06 167 ILE A C 1
ATOM 1350 O O . ILE A 1 167 ? 8.165 7.554 -11.727 1.00 86.06 167 ILE A O 1
ATOM 1354 N N . LEU A 1 168 ? 10.184 6.744 -11.213 1.00 78.94 168 LEU A N 1
ATOM 1355 C CA . LEU A 1 168 ? 9.983 6.865 -9.766 1.00 78.94 168 LEU A CA 1
ATOM 1356 C C . LEU A 1 168 ? 9.880 8.307 -9.266 1.00 78.94 168 LEU A C 1
ATOM 1358 O O . LEU A 1 168 ? 9.148 8.574 -8.313 1.00 78.94 168 LEU A O 1
ATOM 1362 N N . ARG A 1 169 ? 10.601 9.249 -9.885 1.00 72.12 169 ARG A N 1
ATOM 1363 C CA . ARG A 1 169 ? 10.475 10.678 -9.557 1.00 72.12 169 ARG A CA 1
ATOM 1364 C C . ARG A 1 169 ? 9.126 11.248 -9.991 1.00 72.12 169 ARG A C 1
ATOM 1366 O O . ARG A 1 169 ? 8.690 12.244 -9.419 1.00 72.12 169 ARG A O 1
ATOM 1373 N N . GLY A 1 170 ? 8.462 10.651 -10.981 1.00 65.19 170 GLY A N 1
ATOM 1374 C CA . GLY A 1 170 ? 7.211 11.177 -11.518 1.00 65.19 170 GLY A CA 1
ATOM 1375 C C . GLY A 1 170 ? 7.362 12.631 -11.982 1.00 65.19 170 GLY A C 1
ATOM 1376 O O . GLY A 1 170 ? 8.330 12.979 -12.659 1.00 65.19 170 GLY A O 1
ATOM 1377 N N . ASP A 1 171 ? 6.407 13.487 -11.615 1.00 54.06 171 ASP A N 1
ATOM 1378 C CA . ASP A 1 171 ? 6.381 14.921 -11.962 1.00 54.06 171 ASP A CA 1
ATOM 1379 C C . ASP A 1 171 ? 6.978 15.831 -10.874 1.00 54.06 171 ASP A C 1
ATOM 1381 O O . ASP A 1 171 ? 6.670 17.024 -10.805 1.00 54.06 171 ASP A O 1
ATOM 1385 N N . LEU A 1 172 ? 7.812 15.287 -9.983 1.00 56.78 172 LEU A N 1
ATOM 1386 C CA . LEU A 1 172 ? 8.405 16.075 -8.906 1.00 56.78 172 LEU A CA 1
ATOM 1387 C C . LEU A 1 172 ? 9.385 17.130 -9.461 1.00 56.78 172 LEU A C 1
ATOM 1389 O O . LEU A 1 172 ? 10.259 16.792 -10.263 1.00 56.78 172 LEU A O 1
ATOM 1393 N N . PRO A 1 173 ? 9.279 18.405 -9.035 1.00 45.94 173 PRO A N 1
ATOM 1394 C CA . PRO A 1 173 ? 10.211 19.441 -9.456 1.00 45.94 173 PRO A CA 1
ATOM 1395 C C . PRO A 1 173 ? 11.599 19.241 -8.824 1.00 45.94 173 PRO A C 1
ATOM 1397 O O . PRO A 1 173 ? 11.737 18.955 -7.637 1.00 45.94 173 PRO A O 1
ATOM 1400 N N . ASP A 1 174 ? 12.640 19.443 -9.632 1.00 47.28 174 ASP A N 1
ATOM 1401 C CA . ASP A 1 174 ? 14.059 19.279 -9.281 1.00 47.28 174 ASP A CA 1
ATOM 1402 C C . ASP A 1 174 ? 14.620 20.519 -8.555 1.00 47.28 174 ASP A C 1
ATOM 1404 O O . ASP A 1 174 ? 15.629 21.103 -8.943 1.00 47.28 174 ASP A O 1
ATOM 1408 N N . ASN A 1 175 ? 13.897 21.029 -7.555 1.00 41.69 175 ASN A N 1
ATOM 1409 C CA . ASN A 1 175 ? 14.190 22.332 -6.941 1.00 41.69 175 ASN A CA 1
ATOM 1410 C C . ASN A 1 175 ? 14.529 22.273 -5.445 1.00 41.69 175 ASN A C 1
ATOM 1412 O O . ASN A 1 175 ? 14.588 23.318 -4.797 1.00 41.69 175 ASN A O 1
ATOM 1416 N N . GLY A 1 176 ? 14.785 21.084 -4.889 1.00 42.53 176 GLY A N 1
ATOM 1417 C CA . GLY A 1 176 ? 15.308 20.926 -3.524 1.00 42.53 176 GLY A CA 1
ATOM 1418 C C . GLY A 1 176 ? 14.393 21.456 -2.411 1.00 42.53 176 GLY A C 1
ATOM 1419 O O . GLY A 1 176 ? 14.814 21.531 -1.257 1.00 42.53 176 GLY A O 1
ATOM 1420 N N . GLN A 1 177 ? 13.147 21.825 -2.724 1.00 42.19 177 GLN A N 1
ATOM 1421 C CA . GLN A 1 177 ? 12.136 22.115 -1.716 1.00 42.19 177 GLN A CA 1
ATOM 1422 C C . GLN A 1 177 ? 11.630 20.775 -1.186 1.00 42.19 177 GLN A C 1
ATOM 1424 O O . GLN A 1 177 ? 11.201 19.923 -1.962 1.00 42.19 177 GLN A O 1
ATOM 1429 N N . GLY A 1 178 ? 11.744 20.566 0.128 1.00 51.94 178 GLY A N 1
ATOM 1430 C CA . GLY A 1 178 ? 11.285 19.338 0.775 1.00 51.94 178 GLY A CA 1
ATOM 1431 C C . GLY A 1 178 ? 9.846 18.996 0.387 1.00 51.94 178 GLY A C 1
ATOM 1432 O O . GLY A 1 178 ? 9.058 19.886 0.064 1.00 51.94 178 GLY A O 1
ATOM 1433 N N . TYR A 1 179 ? 9.514 17.704 0.414 1.00 57.97 179 TYR A N 1
ATOM 1434 C CA . TYR A 1 179 ? 8.177 17.210 0.099 1.00 57.97 179 TYR A CA 1
ATOM 1435 C C . TYR A 1 179 ? 7.123 18.032 0.854 1.00 57.97 179 TYR A C 1
ATOM 1437 O O . TYR A 1 179 ? 7.072 18.023 2.086 1.00 57.97 179 TYR A O 1
ATOM 1445 N N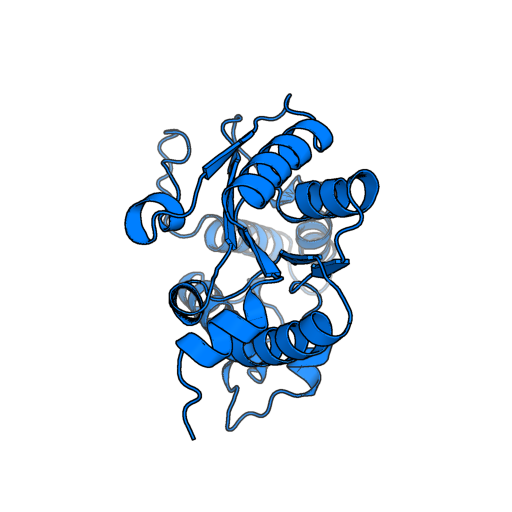 . GLY A 1 180 ? 6.294 18.771 0.111 1.00 66.31 180 GLY A N 1
ATOM 1446 C CA . GLY A 1 180 ? 5.086 19.371 0.663 1.00 66.31 180 GLY A CA 1
ATOM 1447 C C . GLY A 1 180 ? 4.178 18.292 1.258 1.00 66.31 180 GLY A C 1
ATOM 1448 O O . GLY A 1 180 ? 4.398 17.092 1.085 1.00 66.31 180 GLY A O 1
ATOM 1449 N N . LEU A 1 181 ? 3.132 18.713 1.965 1.00 74.62 181 LEU A N 1
ATOM 1450 C CA . LEU A 1 181 ? 2.129 17.776 2.460 1.00 74.62 181 LEU A CA 1
ATOM 1451 C C . LEU A 1 181 ? 1.558 16.927 1.300 1.00 74.62 181 LEU A C 1
ATOM 1453 O O . LEU A 1 181 ? 1.126 17.516 0.305 1.00 74.62 181 LEU A O 1
ATOM 1457 N N . PRO A 1 182 ? 1.540 15.578 1.404 1.00 83.69 182 PRO A N 1
ATOM 1458 C CA . PRO A 1 182 ? 0.998 14.720 0.353 1.00 83.69 182 PRO A CA 1
ATOM 1459 C C . PRO A 1 182 ? -0.449 15.084 0.019 1.00 83.69 182 PRO A C 1
ATOM 1461 O O . PRO A 1 182 ? -1.203 15.489 0.915 1.00 83.69 182 PRO A O 1
ATOM 1464 N N . ARG A 1 183 ? -0.860 14.907 -1.245 1.00 88.00 183 ARG A N 1
ATOM 1465 C CA . ARG A 1 183 ? -2.216 15.259 -1.711 1.00 88.00 183 ARG A CA 1
ATOM 1466 C C . ARG A 1 183 ? -3.300 14.618 -0.852 1.00 88.00 183 ARG A C 1
ATOM 1468 O O . ARG A 1 183 ? -4.341 15.205 -0.624 1.00 88.00 183 ARG A O 1
ATOM 1475 N N . GLU A 1 184 ? -3.049 13.439 -0.308 1.00 88.94 184 GLU A N 1
ATOM 1476 C CA . GLU A 1 184 ? -3.992 12.692 0.513 1.00 88.94 184 GLU A CA 1
ATOM 1477 C C . GLU A 1 184 ? -4.311 13.424 1.823 1.00 88.94 184 GLU A C 1
ATOM 1479 O O . GLU A 1 184 ? -5.424 13.351 2.340 1.00 88.94 184 GLU A O 1
ATOM 1484 N N . THR A 1 185 ? -3.347 14.180 2.349 1.00 88.06 185 THR A N 1
ATOM 1485 C CA . THR A 1 185 ? -3.536 14.987 3.560 1.00 88.06 185 THR A CA 1
ATOM 1486 C C . THR A 1 185 ? -4.293 16.283 3.272 1.00 88.06 185 THR A C 1
ATOM 1488 O O . THR A 1 185 ? -5.034 16.758 4.127 1.00 88.06 185 THR A O 1
ATOM 1491 N N . THR A 1 186 ? -4.154 16.850 2.070 1.00 87.56 186 THR A N 1
ATOM 1492 C CA . THR A 1 186 ? -4.762 18.139 1.699 1.00 87.56 186 THR A CA 1
ATOM 1493 C C . THR A 1 186 ? -6.116 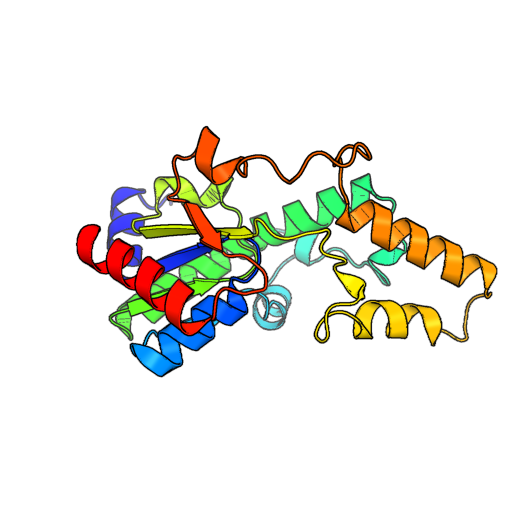17.985 1.008 1.00 87.56 186 THR A C 1
ATOM 1495 O O . THR A 1 186 ? -7.031 18.757 1.278 1.00 87.56 186 THR A O 1
ATOM 1498 N N . GLN A 1 187 ? -6.263 16.978 0.149 1.00 91.44 187 GLN A N 1
ATOM 1499 C CA . GLN A 1 187 ? -7.468 16.670 -0.621 1.00 91.44 187 GLN A CA 1
ATOM 1500 C C . GLN A 1 18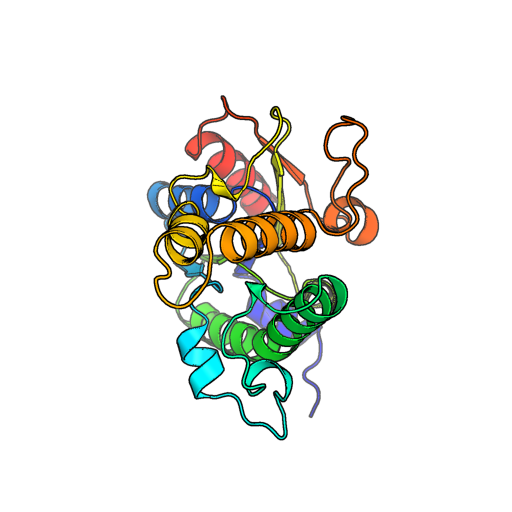7 ? -8.450 15.796 0.165 1.00 91.44 187 GLN A C 1
ATOM 1502 O O . GLN A 1 187 ? -9.657 16.022 0.098 1.00 91.44 187 GLN A O 1
ATOM 1507 N N . TYR A 1 188 ? -7.947 14.802 0.907 1.00 92.44 188 TYR A N 1
ATOM 1508 C CA . TYR A 1 188 ? -8.780 13.829 1.628 1.00 92.44 188 TYR A CA 1
ATOM 1509 C C . TYR A 1 188 ? -8.750 13.988 3.146 1.00 92.44 188 TYR A C 1
ATOM 1511 O O . TYR A 1 188 ? -9.424 13.237 3.848 1.00 92.44 188 TYR A O 1
ATOM 1519 N N . TYR A 1 189 ? -8.001 14.971 3.656 1.00 91.50 189 TYR A N 1
ATOM 1520 C CA . TYR A 1 189 ? -7.876 15.254 5.087 1.00 91.50 189 TYR A CA 1
ATOM 1521 C C . TYR A 1 189 ? -7.403 14.045 5.912 1.00 91.50 189 TYR A C 1
ATOM 1523 O O . TYR A 1 189 ? -7.726 13.923 7.095 1.00 91.50 189 TYR A O 1
ATOM 1531 N N . ILE A 1 190 ? -6.622 13.145 5.299 1.00 94.62 190 ILE A N 1
ATOM 1532 C CA . ILE A 1 190 ? -6.005 12.022 6.012 1.00 94.62 190 ILE A CA 1
ATOM 1533 C C . ILE A 1 190 ? -4.989 12.565 7.016 1.00 94.62 190 ILE A C 1
ATOM 1535 O O . ILE A 1 190 ? -4.169 13.423 6.686 1.00 94.62 190 ILE A O 1
ATOM 1539 N N . THR A 1 191 ? -5.027 12.045 8.244 1.00 95.19 191 THR A N 1
ATOM 1540 C CA . THR A 1 191 ? -4.146 12.490 9.326 1.00 95.19 191 THR A CA 1
ATOM 1541 C C . THR A 1 191 ? -2.680 12.184 8.998 1.00 95.19 191 THR A C 1
ATOM 1543 O O . THR A 1 191 ? -2.326 11.010 8.839 1.00 95.19 191 THR A O 1
ATOM 1546 N N . PRO A 1 192 ? -1.803 13.204 8.916 1.00 94.50 192 PRO A N 1
ATOM 1547 C CA . PRO A 1 192 ? -0.381 12.977 8.735 1.00 94.50 192 PRO A CA 1
ATOM 1548 C C . PRO A 1 192 ? 0.270 12.524 10.046 1.00 94.50 192 PRO A C 1
ATOM 1550 O O . PRO A 1 192 ? 0.047 13.108 11.106 1.00 94.50 192 PRO A O 1
ATOM 1553 N N . ILE A 1 193 ? 1.135 11.520 9.956 1.00 94.94 193 ILE A N 1
ATOM 1554 C CA . ILE A 1 193 ? 2.039 11.086 11.019 1.00 94.94 193 ILE A CA 1
ATOM 1555 C C . ILE A 1 193 ? 3.455 11.385 10.543 1.00 94.94 193 ILE A C 1
ATOM 1557 O O . ILE A 1 193 ? 3.976 10.744 9.629 1.00 94.94 193 ILE A O 1
ATOM 1561 N N . PHE A 1 194 ? 4.066 12.402 11.143 1.00 91.19 194 PHE A N 1
ATOM 1562 C CA . PHE A 1 194 ? 5.393 12.856 10.751 1.00 91.19 194 PHE A CA 1
ATOM 1563 C C . PHE A 1 194 ? 6.483 12.004 11.389 1.00 91.19 194 PHE A C 1
ATOM 1565 O O . PHE A 1 194 ? 6.458 11.721 12.588 1.00 91.19 194 PHE A O 1
ATOM 1572 N N . ARG A 1 195 ? 7.479 11.648 10.583 1.00 88.00 195 ARG A N 1
ATOM 1573 C CA . ARG A 1 195 ? 8.710 10.998 11.028 1.00 88.00 195 ARG A CA 1
ATOM 1574 C C . ARG A 1 195 ? 9.912 11.610 10.323 1.00 88.00 195 ARG A C 1
ATOM 1576 O O . ARG A 1 195 ? 9.780 12.249 9.286 1.00 88.00 195 ARG A O 1
ATOM 1583 N N . ASN A 1 196 ? 11.094 11.366 10.858 1.00 85.31 196 ASN A N 1
ATOM 1584 C CA . ASN A 1 196 ? 12.364 11.628 10.185 1.00 85.31 196 ASN A CA 1
ATOM 1585 C C . ASN A 1 196 ? 13.304 10.426 10.365 1.00 85.31 196 ASN A C 1
ATOM 1587 O O . ASN A 1 196 ? 12.937 9.435 11.000 1.00 85.31 196 ASN A O 1
ATOM 1591 N N . THR A 1 197 ? 14.522 10.518 9.836 1.00 78.38 197 THR A N 1
ATOM 1592 C CA . THR A 1 197 ? 15.541 9.454 9.912 1.00 78.38 197 THR A CA 1
ATOM 1593 C C . THR A 1 197 ? 15.939 9.076 11.341 1.00 78.38 197 THR A C 1
ATOM 1595 O O . THR A 1 197 ? 16.401 7.964 11.568 1.00 78.38 197 THR A O 1
ATOM 1598 N N . GLN A 1 198 ? 15.725 9.962 12.316 1.00 85.19 198 GLN A N 1
ATOM 1599 C CA . GLN A 1 198 ? 16.020 9.724 13.732 1.00 85.19 198 GLN A CA 1
ATOM 1600 C C . GLN A 1 198 ? 14.807 9.210 14.519 1.00 85.19 198 GLN A C 1
ATOM 1602 O O . GLN A 1 198 ? 14.935 8.884 15.696 1.00 85.19 198 GLN A O 1
ATOM 1607 N N . THR A 1 199 ? 13.618 9.167 13.910 1.00 88.38 199 THR A N 1
ATOM 1608 C CA . THR A 1 199 ? 12.389 8.730 14.580 1.00 88.38 199 THR A CA 1
ATOM 1609 C C . THR A 1 199 ? 12.330 7.201 14.584 1.00 88.38 199 THR A C 1
ATOM 1611 O O . THR A 1 199 ? 12.194 6.614 13.508 1.00 88.38 199 THR A O 1
ATOM 1614 N N . PRO A 1 200 ? 12.394 6.533 15.753 1.00 92.31 200 PRO A N 1
ATOM 1615 C CA . PRO A 1 200 ? 12.352 5.075 15.802 1.00 92.31 200 PRO A CA 1
ATOM 1616 C C . PRO A 1 200 ? 10.999 4.539 15.311 1.00 92.31 200 PRO A C 1
ATOM 1618 O O . PRO A 1 200 ? 9.971 5.157 15.619 1.00 92.31 200 PRO A O 1
ATOM 1621 N N . PRO A 1 201 ? 10.959 3.387 14.616 1.00 92.75 201 PRO A N 1
ATOM 1622 C CA . PRO A 1 201 ? 9.716 2.757 14.166 1.00 92.75 201 PRO A CA 1
ATOM 1623 C C . PRO A 1 201 ? 8.659 2.602 15.265 1.00 92.75 201 PRO A C 1
ATOM 1625 O O . PRO A 1 201 ? 7.478 2.853 15.036 1.00 92.75 201 PRO A O 1
ATOM 1628 N N . GLU A 1 202 ? 9.078 2.258 16.483 1.00 95.75 202 GLU A N 1
ATOM 1629 C CA . GLU A 1 202 ? 8.195 2.074 17.636 1.00 95.75 202 GLU A CA 1
ATOM 1630 C C . GLU A 1 202 ? 7.504 3.375 18.042 1.00 95.75 202 GLU A C 1
ATOM 1632 O O . GLU A 1 202 ? 6.353 3.349 18.464 1.00 95.75 202 GLU A O 1
ATOM 1637 N N . LYS A 1 203 ? 8.179 4.521 17.889 1.00 96.81 203 LYS A N 1
ATOM 1638 C CA . LYS A 1 203 ? 7.587 5.830 18.181 1.00 96.81 203 LYS A CA 1
ATOM 1639 C C . LYS A 1 203 ? 6.532 6.199 17.140 1.00 96.81 203 LYS A C 1
ATOM 1641 O O . LYS A 1 203 ? 5.488 6.730 17.501 1.00 96.81 203 LYS A O 1
ATOM 1646 N N . VAL A 1 204 ? 6.781 5.891 15.865 1.00 96.06 204 VAL A N 1
ATOM 1647 C CA . VAL A 1 204 ? 5.785 6.085 14.798 1.00 96.06 204 VAL A CA 1
ATOM 1648 C C . VAL A 1 204 ? 4.567 5.192 15.048 1.00 96.06 204 VAL A C 1
ATOM 1650 O O . VAL A 1 204 ? 3.437 5.669 14.977 1.00 96.06 204 VAL A O 1
ATOM 1653 N N . ALA A 1 205 ? 4.782 3.927 15.424 1.00 97.38 205 ALA A N 1
ATOM 1654 C CA . ALA A 1 205 ? 3.706 3.012 15.797 1.00 97.38 205 ALA A CA 1
ATOM 1655 C C . ALA A 1 205 ? 2.869 3.539 16.977 1.00 97.38 205 ALA A C 1
ATOM 1657 O O . ALA A 1 205 ? 1.646 3.425 16.948 1.00 97.38 205 ALA A O 1
ATOM 1658 N N . ASP A 1 206 ? 3.491 4.166 17.979 1.00 98.19 206 ASP A N 1
ATOM 1659 C CA . ASP A 1 206 ? 2.775 4.761 19.118 1.00 98.19 206 ASP A CA 1
ATOM 1660 C C . ASP A 1 206 ? 1.860 5.909 18.686 1.00 98.19 206 ASP A C 1
ATOM 1662 O O . ASP A 1 206 ? 0.707 5.968 19.114 1.00 98.19 206 ASP A O 1
ATOM 1666 N N . MET A 1 207 ? 2.339 6.775 17.789 1.00 97.75 207 MET A N 1
ATOM 1667 C CA . MET A 1 207 ? 1.548 7.878 17.228 1.00 97.75 207 MET A CA 1
ATOM 1668 C C . MET A 1 207 ? 0.359 7.359 16.411 1.00 97.75 207 MET A C 1
ATOM 1670 O O . MET A 1 207 ? -0.759 7.860 16.531 1.00 97.75 207 MET A O 1
ATOM 1674 N N . VAL A 1 208 ? 0.575 6.315 15.606 1.00 97.56 208 VAL A N 1
ATOM 1675 C CA . VAL A 1 208 ? -0.505 5.664 14.854 1.00 97.56 208 VAL A CA 1
ATOM 1676 C C . VAL A 1 208 ? -1.508 4.994 15.797 1.00 97.56 208 VAL A C 1
ATOM 1678 O O . VAL A 1 208 ? -2.716 5.073 15.579 1.00 97.56 208 VAL A O 1
ATOM 1681 N N . MET A 1 209 ? -1.038 4.369 16.878 1.00 97.56 209 MET A N 1
ATOM 1682 C CA . MET A 1 209 ? -1.910 3.750 17.875 1.00 97.56 209 MET A CA 1
ATOM 1683 C C . MET A 1 209 ? -2.729 4.791 18.653 1.00 97.56 209 MET A C 1
ATOM 1685 O O . MET A 1 209 ? -3.880 4.526 19.002 1.00 97.56 209 MET A O 1
ATOM 1689 N N . GLU A 1 210 ? -2.170 5.971 18.925 1.00 97.75 210 GLU A N 1
ATOM 1690 C CA . GLU A 1 210 ? -2.904 7.098 19.510 1.00 97.75 210 GLU A CA 1
ATOM 1691 C C . GLU A 1 210 ? -4.040 7.555 18.586 1.00 97.75 210 GLU A C 1
ATOM 1693 O O . GLU A 1 210 ? -5.188 7.641 19.026 1.00 97.75 210 GLU A O 1
ATOM 1698 N N . TYR A 1 211 ? -3.759 7.731 17.290 1.00 97.38 211 TYR A N 1
ATOM 1699 C CA . TYR A 1 211 ? -4.794 7.995 16.286 1.00 97.38 211 TYR A CA 1
ATOM 1700 C C . TYR A 1 211 ? -5.873 6.901 16.267 1.00 97.38 211 TYR A C 1
ATOM 1702 O O . TYR A 1 211 ? -7.069 7.199 16.291 1.00 97.38 211 TYR A O 1
ATOM 1710 N N . TRP A 1 212 ? -5.469 5.627 16.257 1.00 96.06 212 TRP A N 1
ATOM 1711 C CA . TRP A 1 212 ? -6.405 4.502 16.232 1.00 96.06 212 TRP A CA 1
ATOM 1712 C C . TRP A 1 212 ? -7.363 4.545 17.425 1.00 96.06 212 TRP A C 1
ATOM 1714 O O . TRP A 1 212 ? -8.570 4.447 17.238 1.00 96.06 212 TRP A O 1
ATOM 1724 N N . LYS A 1 213 ? -6.851 4.761 18.644 1.00 95.25 213 LYS A N 1
ATOM 1725 C CA . LYS A 1 213 ? -7.677 4.851 19.863 1.00 95.25 213 LYS A CA 1
ATOM 1726 C C . LYS A 1 213 ? -8.667 6.011 19.830 1.00 95.25 213 LYS A C 1
ATOM 1728 O O . LYS A 1 213 ? -9.774 5.856 20.326 1.00 95.25 213 LYS A O 1
ATOM 1733 N N . ASN A 1 214 ? -8.267 7.143 19.256 1.00 93.75 214 ASN A N 1
ATOM 1734 C CA . ASN A 1 214 ? -9.095 8.348 19.186 1.00 93.75 214 ASN A CA 1
ATOM 1735 C C . ASN A 1 214 ? -10.124 8.316 18.045 1.00 93.75 214 ASN A C 1
ATOM 1737 O O . ASN A 1 214 ? -10.983 9.192 17.988 1.00 93.75 214 ASN A O 1
ATOM 1741 N N . SER A 1 215 ? -10.018 7.353 17.124 1.00 87.81 215 SER A N 1
ATOM 1742 C CA . SER A 1 215 ? -10.897 7.246 15.954 1.00 87.81 215 SER A CA 1
ATOM 1743 C C . SER A 1 215 ? -11.948 6.136 16.050 1.00 87.81 215 SER A C 1
ATOM 1745 O O . SER A 1 215 ? -12.799 6.075 15.164 1.00 87.81 215 SER A O 1
ATOM 1747 N N . GLN A 1 216 ? -11.899 5.280 17.082 1.00 79.38 216 GLN A N 1
ATOM 1748 C CA . GLN A 1 216 ? -12.944 4.285 17.394 1.00 79.38 216 GLN A CA 1
ATOM 1749 C C . GLN A 1 216 ? -14.215 4.946 17.935 1.00 79.38 216 GLN A C 1
ATOM 1751 O O . GLN A 1 216 ? -15.311 4.460 17.572 1.00 79.38 216 GLN A O 1
#